Protein AF-A0A965VKJ8-F1 (afdb_monomer)

Solvent-accessible surface area (backbone atoms only — not comparable to full-atom values): 11201 Å² total; per-residue (Å²): 131,83,82,65,54,28,32,37,27,42,27,18,40,23,44,28,44,36,33,44,27,80,54,76,69,56,94,97,54,86,77,80,90,50,53,77,47,82,40,89,30,34,71,28,42,52,50,39,43,52,44,20,75,74,64,38,41,29,37,38,32,33,19,24,9,79,42,74,65,22,54,51,54,53,50,55,39,46,77,46,62,32,42,54,89,60,45,43,72,32,82,99,32,53,36,12,33,30,46,32,41,31,21,71,86,67,54,73,51,78,48,75,47,52,46,14,12,62,66,39,40,38,69,60,51,62,74,44,52,74,72,50,59,79,23,52,33,32,40,39,46,48,60,32,37,65,62,25,49,42,43,47,33,50,52,27,51,78,58,71,19,44,23,36,34,34,55,45,65,70,65,88,76,57,58,83,46,36,56,41,31,68,41,79,56,56,57,50,69,31,40,18,68,68,64,75,40,72,50,85,47,72,74,41,42,54,50,38,51,50,56,45,39,75,52,39,71

Nearest PDB structures (foldseek):
  1rk2-assembly2_C  TM=9.558E-01  e=8.695E-28  Escherichia coli
  4xck-assembly1_A  TM=9.436E-01  e=4.097E-27  Vibrio cholerae O395
  3ry7-assembly1_A-2  TM=9.560E-01  e=3.666E-24  Staphylococcus aureus subsp. aureus COL
  5c3z-assembly1_B  TM=9.673E-01  e=4.692E-21  Homo sapiens
  5bye-assembly1_B  TM=9.237E-01  e=3.923E-21  Homo sapiens

Secondary structure (DSSP, 8-state):
-----EEEEE---EEEEEEE-SSPPPTT-----PEEEEEEE-HHHHHHHHHHHTT-EEEEE-EEESSHHHHHHHHHHHHTT-B-TTPEEETT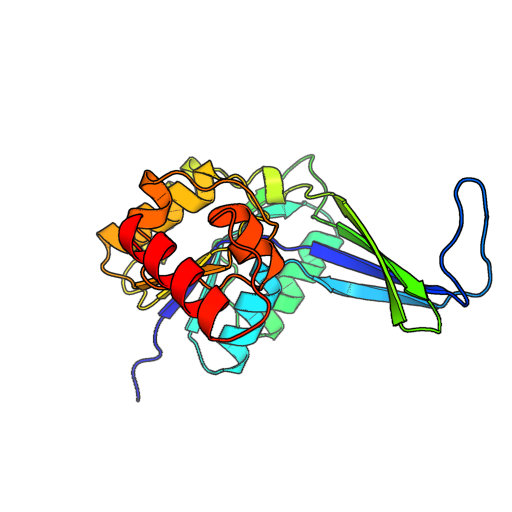-PPEEEEEEE-TTS-EEEEEE-GGGGG--HHHHHHTHHHHTT-SEEEE-SSS-HHHHHHHHHHHHHTTPEEEE---S-----HHHHTT-SEE---HHHHHHHHS----SHHHHHHHHHHHHHTT-

Structure (mmCIF, N/CA/C/O backbone):
data_AF-A0A965VKJ8-F1
#
_entry.id   AF-A0A965VKJ8-F1
#
loop_
_atom_site.group_PDB
_atom_site.id
_atom_site.type_symbol
_atom_site.label_atom_id
_atom_site.label_alt_id
_atom_site.label_comp_id
_atom_site.label_asym_id
_atom_site.label_entity_id
_atom_site.label_seq_id
_atom_site.pdbx_PDB_ins_code
_atom_site.Cartn_x
_atom_site.Cartn_y
_atom_site.Cartn_z
_atom_site.occupancy
_atom_site.B_iso_or_equiv
_atom_site.auth_seq_id
_atom_site.auth_comp_id
_atom_site.auth_asym_id
_atom_site.auth_atom_id
_atom_site.pdbx_PDB_model_num
ATOM 1 N N . MET A 1 1 ? -30.116 -10.324 6.006 1.00 41.53 1 MET A N 1
ATOM 2 C CA . MET A 1 1 ? -28.963 -9.894 5.184 1.00 41.53 1 MET A CA 1
ATOM 3 C C . MET A 1 1 ? -27.697 -10.251 5.944 1.00 41.53 1 MET A C 1
ATOM 5 O O . MET A 1 1 ? -27.625 -9.922 7.122 1.00 41.53 1 MET A O 1
ATOM 9 N N . ALA A 1 2 ? -26.758 -10.986 5.339 1.00 47.34 2 ALA A N 1
ATOM 10 C CA . ALA A 1 2 ? -25.485 -11.292 5.992 1.00 47.34 2 ALA A CA 1
ATOM 11 C C . ALA A 1 2 ? -24.751 -9.978 6.299 1.00 47.34 2 ALA A C 1
ATOM 13 O O . ALA A 1 2 ? -24.708 -9.084 5.455 1.00 47.34 2 ALA A O 1
ATOM 14 N N . LYS A 1 3 ? -24.237 -9.838 7.523 1.00 55.50 3 LYS A N 1
ATOM 15 C CA . LYS A 1 3 ? -23.493 -8.655 7.963 1.00 55.50 3 LYS A CA 1
ATOM 16 C C . LYS A 1 3 ? -22.265 -8.535 7.052 1.00 55.50 3 LYS A C 1
ATOM 18 O O . LYS A 1 3 ? -21.405 -9.411 7.105 1.00 55.50 3 LYS A O 1
ATOM 23 N N . LYS A 1 4 ? -22.203 -7.528 6.171 1.00 61.50 4 LYS A N 1
ATOM 24 C CA . LYS A 1 4 ? -20.977 -7.281 5.402 1.00 61.50 4 LYS A CA 1
ATOM 25 C C . LYS A 1 4 ? -19.874 -6.981 6.413 1.00 61.50 4 LYS A C 1
ATOM 27 O O . LYS A 1 4 ? -20.038 -6.135 7.291 1.00 61.50 4 LYS A O 1
ATOM 32 N N . ASN A 1 5 ? -18.785 -7.741 6.350 1.00 84.00 5 ASN A N 1
ATOM 33 C CA . ASN A 1 5 ? -17.654 -7.515 7.235 1.00 84.00 5 ASN A CA 1
ATOM 34 C C . ASN A 1 5 ? -16.949 -6.248 6.760 1.00 84.00 5 ASN A C 1
ATOM 36 O O . ASN A 1 5 ? -16.417 -6.211 5.653 1.00 84.00 5 ASN A O 1
ATOM 40 N N . LYS A 1 6 ? -16.986 -5.210 7.594 1.00 95.56 6 LYS A N 1
ATOM 41 C CA . LYS A 1 6 ? -16.322 -3.939 7.333 1.00 95.56 6 LYS A CA 1
ATOM 42 C C . LYS A 1 6 ? -14.805 -4.132 7.321 1.00 95.56 6 LYS A C 1
ATOM 44 O O . LYS A 1 6 ? -14.241 -4.652 8.288 1.00 95.56 6 LYS A O 1
ATOM 49 N N . ILE A 1 7 ? -14.162 -3.704 6.243 1.00 98.38 7 ILE A N 1
ATOM 50 C CA . ILE A 1 7 ? -12.718 -3.773 6.021 1.00 98.38 7 ILE A CA 1
ATOM 51 C C . ILE A 1 7 ? -12.199 -2.344 5.916 1.00 98.38 7 ILE A C 1
ATOM 53 O O . ILE A 1 7 ? -12.693 -1.551 5.118 1.00 98.38 7 ILE A O 1
ATOM 57 N N . VAL A 1 8 ? -11.190 -2.010 6.713 1.00 98.69 8 VAL A N 1
ATOM 58 C CA . VAL A 1 8 ? -10.472 -0.740 6.575 1.00 98.69 8 VAL A CA 1
ATOM 59 C C . VAL A 1 8 ? -9.126 -1.030 5.938 1.00 98.69 8 VAL A C 1
ATOM 61 O O . VAL A 1 8 ? -8.326 -1.781 6.489 1.00 98.69 8 VAL A O 1
ATOM 64 N N . VAL A 1 9 ? -8.867 -0.436 4.782 1.00 98.81 9 VAL A N 1
ATOM 65 C CA . VAL A 1 9 ? -7.566 -0.523 4.120 1.00 98.81 9 VAL A CA 1
ATOM 66 C C . VAL A 1 9 ? -6.840 0.792 4.344 1.00 98.81 9 VAL A C 1
ATOM 68 O O . VAL A 1 9 ? -7.379 1.848 4.026 1.00 98.81 9 VAL A O 1
ATOM 71 N N . VAL A 1 10 ? -5.633 0.740 4.903 1.00 98.75 10 VAL A N 1
ATOM 72 C CA . VAL A 1 10 ? -4.771 1.919 5.054 1.00 98.75 10 VAL A CA 1
ATOM 73 C C . VAL A 1 10 ? -3.545 1.715 4.190 1.00 98.75 10 VAL A C 1
ATOM 75 O O . VAL A 1 10 ? -2.818 0.740 4.386 1.00 98.75 10 VAL A O 1
ATOM 78 N N . GLY A 1 11 ? -3.318 2.603 3.227 1.00 98.19 11 GLY A N 1
ATOM 79 C CA . GLY A 1 11 ? -2.260 2.355 2.266 1.00 98.19 11 GLY A CA 1
ATOM 80 C C . GLY A 1 11 ? -2.068 3.410 1.198 1.00 98.19 11 GLY A C 1
ATOM 81 O O . GLY A 1 11 ? -2.659 4.490 1.225 1.00 98.19 11 GLY A O 1
ATOM 82 N N . SER A 1 12 ? -1.192 3.061 0.263 1.00 98.06 12 SER A N 1
ATOM 83 C CA . SER A 1 12 ? -0.815 3.890 -0.872 1.00 98.06 12 SER A CA 1
ATOM 84 C C . SER A 1 12 ? -1.854 3.861 -1.989 1.00 98.06 12 SER A C 1
ATOM 86 O O . SER A 1 12 ? -2.540 2.858 -2.204 1.00 98.06 12 SER A O 1
ATOM 88 N N . SER A 1 13 ? -1.911 4.951 -2.746 1.00 97.94 13 SER A N 1
ATOM 89 C CA . SER A 1 13 ? -2.583 5.042 -4.038 1.00 97.94 13 SER A CA 1
ATOM 90 C C . SER A 1 13 ? -1.609 5.649 -5.039 1.00 97.94 13 SER A C 1
ATOM 92 O O . SER A 1 13 ? -1.106 6.751 -4.814 1.00 97.94 13 SER A O 1
ATOM 94 N N . ASN A 1 14 ? -1.350 4.941 -6.136 1.00 96.81 14 ASN A N 1
ATOM 95 C CA . ASN A 1 14 ? -0.481 5.414 -7.209 1.00 96.81 14 ASN A CA 1
ATOM 96 C C . ASN A 1 14 ? -1.221 5.422 -8.546 1.00 96.81 14 ASN A C 1
ATOM 98 O O . ASN A 1 14 ? -2.200 4.705 -8.747 1.00 96.81 14 ASN A O 1
ATOM 102 N N . THR A 1 15 ? -0.710 6.207 -9.488 1.00 96.62 15 THR A N 1
ATOM 103 C CA . THR A 1 15 ? -0.958 5.973 -10.911 1.00 96.62 15 THR A CA 1
ATOM 104 C C . THR A 1 15 ? 0.287 5.368 -11.546 1.00 96.62 15 THR A C 1
ATOM 106 O O . THR A 1 15 ? 1.356 5.980 -11.556 1.00 96.62 15 THR A O 1
ATOM 109 N N . ASP A 1 16 ? 0.138 4.183 -12.119 1.00 95.31 16 ASP A N 1
ATOM 110 C CA . ASP A 1 16 ? 1.215 3.478 -12.794 1.00 95.31 16 ASP A CA 1
ATOM 111 C C . ASP A 1 16 ? 1.270 3.933 -14.260 1.00 95.31 16 ASP A C 1
ATOM 113 O O . ASP A 1 16 ? 0.328 3.774 -15.039 1.00 95.31 16 ASP A O 1
ATOM 117 N N . MET A 1 17 ? 2.392 4.536 -14.636 1.00 95.81 17 MET A N 1
ATOM 118 C CA . MET A 1 17 ? 2.718 5.010 -15.974 1.00 95.81 17 MET A CA 1
ATOM 119 C C . MET A 1 17 ? 3.536 3.935 -16.685 1.00 95.81 17 MET A C 1
ATOM 121 O O . MET A 1 17 ? 4.751 3.829 -16.503 1.00 95.81 17 MET A O 1
ATOM 125 N N . VAL A 1 18 ? 2.858 3.116 -17.485 1.00 96.31 18 VAL A N 1
ATOM 126 C CA . VAL A 1 18 ? 3.451 1.930 -18.105 1.00 96.31 18 VAL A CA 1
ATOM 127 C C . VAL A 1 18 ? 3.843 2.222 -19.547 1.00 96.31 18 VAL A C 1
ATOM 129 O O . VAL A 1 18 ? 2.996 2.589 -20.361 1.00 96.31 18 VAL A O 1
ATOM 132 N N . VAL A 1 19 ? 5.111 1.990 -19.884 1.00 96.50 19 VAL A N 1
ATOM 133 C CA . VAL A 1 19 ? 5.619 1.985 -21.259 1.00 96.50 19 VAL A CA 1
ATOM 134 C C . VAL A 1 19 ? 6.066 0.569 -21.620 1.00 96.50 19 VAL A C 1
ATOM 136 O O . VAL A 1 19 ? 7.062 0.055 -21.108 1.00 96.50 19 VAL A O 1
ATOM 139 N N . ARG A 1 20 ? 5.343 -0.076 -22.539 1.00 95.81 20 ARG A N 1
ATOM 140 C CA . ARG A 1 20 ? 5.758 -1.363 -23.118 1.00 95.81 20 ARG A CA 1
ATOM 141 C C . ARG A 1 20 ? 6.774 -1.106 -24.219 1.00 95.81 20 ARG A C 1
ATOM 143 O O . ARG A 1 20 ? 6.416 -0.490 -25.217 1.00 95.81 20 ARG A O 1
ATOM 150 N N . VAL A 1 21 ? 8.004 -1.571 -24.044 1.00 95.44 21 VAL A N 1
ATOM 151 C CA . VAL A 1 21 ? 9.157 -1.347 -24.931 1.00 95.44 21 VAL A CA 1
ATOM 152 C C . VAL A 1 21 ? 9.662 -2.676 -25.504 1.00 95.44 21 VAL A C 1
ATOM 154 O O . VAL A 1 21 ? 9.463 -3.720 -24.886 1.00 95.44 21 VAL A O 1
ATOM 157 N N . PRO A 1 22 ? 10.344 -2.690 -26.666 1.00 94.06 22 PRO A N 1
ATOM 158 C CA . PRO A 1 22 ? 10.918 -3.929 -27.200 1.00 94.06 22 PRO A CA 1
ATOM 159 C C . PRO A 1 22 ? 11.951 -4.547 -26.243 1.00 94.06 22 PRO A C 1
ATOM 161 O O . PRO A 1 22 ? 12.021 -5.764 -26.100 1.00 94.06 22 PRO A O 1
ATOM 164 N N . ARG A 1 23 ? 12.714 -3.704 -25.539 1.00 94.00 23 ARG A N 1
ATOM 165 C CA . ARG A 1 23 ? 13.666 -4.078 -24.486 1.00 94.00 23 ARG A CA 1
ATOM 166 C C . ARG A 1 23 ? 13.827 -2.936 -23.492 1.00 94.00 23 ARG A C 1
ATOM 168 O O . ARG A 1 23 ? 13.575 -1.785 -23.849 1.00 94.00 23 ARG A O 1
ATOM 175 N N . LEU A 1 24 ? 14.280 -3.248 -22.281 1.00 95.44 24 LEU A N 1
ATOM 176 C CA . LEU A 1 24 ? 14.575 -2.222 -21.283 1.00 95.44 24 LEU A CA 1
ATOM 177 C C . LEU A 1 24 ? 15.731 -1.319 -21.766 1.00 95.44 24 LEU A C 1
ATOM 179 O O . LEU A 1 24 ? 16.692 -1.827 -22.361 1.00 95.44 24 LEU A O 1
ATOM 183 N N . PRO A 1 25 ? 15.639 0.007 -21.554 1.00 93.25 25 PRO A N 1
ATOM 184 C CA . PRO A 1 25 ? 16.717 0.929 -21.888 1.00 93.25 25 PRO A CA 1
ATOM 185 C C . PRO A 1 25 ? 17.921 0.700 -20.969 1.00 93.25 25 PRO A C 1
ATOM 187 O O . PRO A 1 25 ? 17.773 0.459 -19.770 1.00 93.25 25 PRO A O 1
ATOM 190 N N . ARG A 1 26 ? 19.128 0.800 -21.526 1.00 94.44 26 ARG A N 1
ATOM 191 C CA . ARG A 1 26 ? 20.370 0.878 -20.744 1.00 94.44 26 ARG A CA 1
ATOM 192 C C . ARG A 1 26 ? 20.609 2.317 -20.263 1.00 94.44 26 ARG A C 1
ATOM 194 O O . ARG A 1 26 ? 20.057 3.252 -20.846 1.00 94.44 26 ARG A O 1
ATOM 201 N N . PRO A 1 27 ? 21.453 2.539 -19.236 1.00 94.88 27 PRO A N 1
ATOM 202 C CA . PRO A 1 27 ? 21.855 3.891 -18.855 1.00 94.88 27 PRO A CA 1
ATOM 203 C C . PRO A 1 27 ? 22.378 4.691 -20.061 1.00 94.88 27 PRO A C 1
ATOM 205 O O . PRO A 1 27 ? 23.250 4.218 -20.787 1.00 94.88 27 PRO A O 1
ATOM 208 N N . GLY A 1 28 ? 21.827 5.891 -20.278 1.00 93.81 28 GLY A N 1
ATOM 209 C CA . GLY A 1 28 ? 22.185 6.785 -21.390 1.00 93.81 28 GLY A CA 1
ATOM 210 C C . GLY A 1 28 ? 21.496 6.490 -22.728 1.00 93.81 28 GLY A C 1
ATOM 211 O O . GLY A 1 28 ? 21.727 7.199 -23.704 1.00 93.81 28 GLY A O 1
ATOM 212 N N . GLU A 1 29 ? 20.645 5.470 -22.798 1.00 94.56 29 GLU A N 1
ATOM 213 C CA . GLU A 1 29 ? 19.998 5.046 -24.035 1.00 94.56 29 GLU A CA 1
ATOM 214 C C . GLU A 1 29 ? 18.562 5.566 -24.174 1.00 94.56 29 GLU A C 1
ATOM 216 O O . GLU A 1 29 ? 17.808 5.633 -23.206 1.00 94.56 29 GLU A O 1
ATOM 221 N N . THR A 1 30 ? 18.151 5.866 -25.410 1.00 94.06 30 THR A N 1
ATOM 222 C CA . THR A 1 30 ? 16.753 6.155 -25.761 1.00 94.06 30 THR A CA 1
ATOM 223 C C . THR A 1 30 ? 16.178 5.014 -26.597 1.00 94.06 30 THR A C 1
ATOM 225 O O . THR A 1 30 ? 16.719 4.676 -27.648 1.00 94.06 30 THR A O 1
ATOM 228 N N . VAL A 1 31 ? 15.060 4.434 -26.155 1.00 92.81 31 VAL A N 1
ATOM 229 C CA . VAL A 1 31 ? 14.340 3.370 -26.875 1.00 92.81 31 VAL A CA 1
ATOM 230 C C . VAL A 1 31 ? 13.010 3.926 -27.391 1.00 92.81 31 VAL A C 1
ATOM 232 O O . VAL A 1 31 ? 12.191 4.399 -26.607 1.00 92.81 31 VAL A O 1
ATOM 235 N N . LEU A 1 32 ? 12.790 3.873 -28.708 1.00 91.62 32 LEU A N 1
ATOM 236 C CA . LEU A 1 32 ? 11.567 4.354 -29.367 1.00 91.62 32 LEU A CA 1
ATOM 237 C C . LEU A 1 32 ? 10.571 3.215 -29.645 1.00 91.62 32 LEU A C 1
ATOM 239 O O . LEU A 1 32 ? 10.925 2.037 -29.623 1.00 91.62 32 LEU A O 1
ATOM 243 N N . GLY A 1 33 ? 9.322 3.582 -29.953 1.00 81.31 33 GLY A N 1
ATOM 244 C CA . GLY A 1 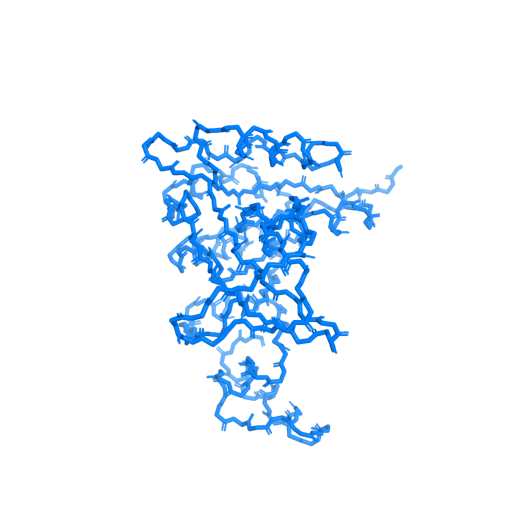33 ? 8.299 2.645 -30.439 1.00 81.31 33 GLY A CA 1
ATOM 245 C C . GLY A 1 33 ? 7.516 1.901 -29.353 1.00 81.31 33 GLY A C 1
ATOM 246 O O . GLY A 1 33 ? 6.889 0.885 -29.647 1.00 81.31 33 GLY A O 1
ATOM 247 N N . GLY A 1 34 ? 7.544 2.385 -28.107 1.00 86.75 34 GLY A N 1
ATOM 248 C CA . GLY A 1 34 ? 6.775 1.796 -27.013 1.00 86.75 34 GLY A CA 1
ATOM 249 C C . GLY A 1 34 ? 5.300 2.216 -26.978 1.00 86.75 34 GLY A C 1
ATOM 250 O O . GLY A 1 34 ? 4.925 3.258 -27.512 1.00 86.75 34 GLY A O 1
ATOM 251 N N . ARG A 1 35 ? 4.451 1.414 -26.322 1.00 93.94 35 ARG A N 1
ATOM 252 C CA . ARG A 1 35 ? 3.045 1.770 -26.044 1.00 93.94 35 ARG A CA 1
ATOM 253 C C . ARG A 1 35 ? 2.904 2.298 -24.625 1.00 93.94 35 ARG A C 1
ATOM 255 O O . ARG A 1 35 ? 3.308 1.609 -23.691 1.00 93.94 35 ARG A O 1
ATOM 262 N N . PHE A 1 36 ? 2.303 3.476 -24.488 1.00 95.62 36 PHE A N 1
ATOM 263 C CA . PHE A 1 36 ? 2.067 4.128 -23.204 1.00 95.62 36 PHE A CA 1
ATOM 264 C C . PHE A 1 36 ? 0.631 3.920 -22.710 1.00 95.62 36 PHE A C 1
ATOM 266 O O . PHE A 1 36 ? -0.317 4.004 -23.493 1.00 95.62 36 PHE A O 1
ATOM 273 N N . SER A 1 37 ? 0.473 3.677 -21.411 1.00 95.38 37 SER A N 1
ATOM 274 C CA . SER A 1 37 ? -0.826 3.592 -20.742 1.00 95.38 37 SER A CA 1
ATOM 275 C C . SER A 1 37 ? -0.735 4.018 -19.280 1.00 95.38 37 SER A C 1
ATOM 277 O O . SER A 1 37 ? 0.269 3.752 -18.620 1.00 95.38 37 SER A O 1
ATOM 279 N N . PHE A 1 38 ? -1.824 4.588 -18.765 1.00 94.44 38 PHE A N 1
ATOM 280 C CA . PHE A 1 38 ? -2.044 4.756 -17.331 1.00 94.44 38 PHE A CA 1
ATOM 281 C C . PHE A 1 38 ? -2.795 3.550 -16.770 1.00 94.44 38 PHE A C 1
ATOM 283 O O . PHE A 1 38 ? -3.751 3.077 -17.387 1.00 94.44 38 PHE A O 1
ATOM 290 N N . VAL A 1 39 ? -2.385 3.083 -15.596 1.00 93.94 39 VAL A N 1
ATOM 291 C CA . VAL A 1 39 ? -3.039 2.004 -14.852 1.00 93.94 39 VAL A CA 1
ATOM 292 C C . VAL A 1 39 ? -3.227 2.460 -13.404 1.00 93.94 39 VAL A C 1
ATOM 294 O O . VAL A 1 39 ? -2.368 3.145 -12.851 1.00 93.94 39 VAL A O 1
ATOM 297 N N . ALA A 1 40 ? -4.361 2.122 -12.789 1.00 93.19 40 ALA A N 1
ATOM 298 C CA . ALA A 1 40 ? -4.547 2.340 -11.357 1.00 93.19 40 ALA A CA 1
ATOM 299 C C . ALA A 1 40 ? -3.560 1.458 -10.575 1.00 93.19 40 ALA A C 1
ATOM 301 O O . ALA A 1 40 ? -3.420 0.274 -10.881 1.00 93.19 40 ALA A O 1
ATOM 302 N N . GLY A 1 41 ? -2.872 2.035 -9.592 1.00 93.56 41 GLY A N 1
ATOM 303 C CA . GLY A 1 41 ? -1.809 1.356 -8.862 1.00 93.56 41 GLY A CA 1
ATOM 304 C C . GLY A 1 41 ? -1.740 1.745 -7.389 1.00 93.56 41 GLY A C 1
ATOM 305 O O . GLY A 1 41 ? -2.613 2.414 -6.836 1.00 93.56 41 GLY A O 1
ATOM 306 N N . GLY A 1 42 ? -0.654 1.325 -6.743 1.00 94.25 42 GLY A N 1
ATOM 307 C CA . GLY A 1 42 ? -0.459 1.441 -5.297 1.00 94.25 42 GLY A CA 1
ATOM 308 C C . GLY A 1 42 ? -1.011 0.222 -4.564 1.00 94.25 42 GLY A C 1
ATOM 309 O O . GLY A 1 42 ? -2.143 -0.214 -4.791 1.00 94.25 42 GLY A O 1
ATOM 310 N N . LYS A 1 43 ? -0.197 -0.368 -3.683 1.00 95.25 43 LYS A N 1
ATOM 311 C CA . LYS A 1 43 ? -0.567 -1.616 -2.996 1.00 95.25 43 LYS A CA 1
ATOM 312 C C . LYS A 1 43 ? -1.844 -1.460 -2.172 1.00 95.25 43 LYS A C 1
ATOM 314 O O . LYS A 1 43 ? -2.659 -2.380 -2.160 1.00 95.25 43 LYS A O 1
ATOM 319 N N . GLY A 1 44 ? -2.039 -0.305 -1.534 1.00 98.06 44 GLY A N 1
ATOM 320 C CA . GLY A 1 44 ? -3.240 -0.014 -0.750 1.00 98.06 44 GLY A CA 1
ATOM 321 C C . GLY A 1 44 ? -4.503 0.018 -1.596 1.00 98.06 44 GLY A C 1
ATOM 322 O O . GLY A 1 44 ? -5.449 -0.716 -1.314 1.00 98.06 44 GLY A O 1
ATOM 323 N N . ALA A 1 45 ? -4.500 0.814 -2.663 1.00 98.19 45 ALA A N 1
ATOM 324 C CA . ALA A 1 45 ? -5.617 0.909 -3.595 1.00 98.19 45 ALA A CA 1
ATOM 325 C C . ALA A 1 45 ? -5.939 -0.452 -4.236 1.00 98.19 45 ALA A C 1
ATOM 327 O O . ALA A 1 45 ? -7.093 -0.880 -4.222 1.00 98.19 45 ALA A O 1
ATOM 328 N N . ASN A 1 46 ? -4.923 -1.191 -4.694 1.00 97.69 46 ASN A N 1
ATOM 329 C CA . ASN A 1 46 ? -5.102 -2.525 -5.277 1.00 97.69 46 ASN A CA 1
ATOM 330 C C . ASN A 1 46 ? -5.757 -3.504 -4.292 1.00 97.69 46 ASN A C 1
ATOM 332 O O . ASN A 1 46 ? -6.658 -4.260 -4.660 1.00 97.69 46 ASN A O 1
ATOM 336 N N . GLN A 1 47 ? -5.339 -3.474 -3.027 1.00 98.44 47 GLN A N 1
ATOM 337 C CA . GLN A 1 47 ? -5.925 -4.301 -1.976 1.00 98.44 47 GLN A CA 1
ATOM 338 C C . GLN A 1 47 ? -7.360 -3.883 -1.627 1.00 98.44 47 GLN A C 1
ATOM 340 O O . GLN A 1 47 ? -8.202 -4.751 -1.395 1.00 98.44 47 GLN A O 1
ATOM 345 N N . ALA A 1 48 ? -7.666 -2.582 -1.632 1.00 98.62 48 ALA A N 1
ATOM 346 C CA . ALA A 1 48 ? -9.019 -2.074 -1.410 1.00 98.62 48 ALA A CA 1
ATOM 347 C C . ALA A 1 48 ? -9.989 -2.514 -2.514 1.00 98.62 48 ALA A C 1
ATOM 349 O O . ALA A 1 48 ? -11.068 -3.026 -2.213 1.00 98.62 48 ALA A O 1
ATOM 350 N N . VAL A 1 49 ? -9.575 -2.400 -3.779 1.00 98.44 49 VAL A N 1
ATOM 351 C CA . VAL A 1 49 ? -10.354 -2.881 -4.929 1.00 98.44 49 VAL A CA 1
ATOM 352 C C . VAL A 1 49 ? -10.553 -4.394 -4.856 1.00 98.44 49 VAL A C 1
ATOM 354 O O . VAL A 1 49 ? -11.677 -4.871 -5.001 1.00 98.44 49 VAL A O 1
ATOM 357 N N . ALA A 1 50 ? -9.497 -5.163 -4.567 1.00 98.06 50 ALA A N 1
ATOM 358 C CA . ALA A 1 50 ? -9.597 -6.616 -4.433 1.00 98.06 50 ALA A CA 1
ATOM 359 C C . ALA A 1 50 ? -10.586 -7.030 -3.328 1.00 98.06 50 ALA A C 1
ATOM 361 O O . ALA A 1 50 ? -11.429 -7.901 -3.546 1.00 98.06 50 ALA A O 1
ATOM 362 N N . ALA A 1 51 ? -10.529 -6.375 -2.165 1.00 97.88 51 ALA A N 1
ATOM 363 C CA . ALA A 1 51 ? -11.447 -6.628 -1.059 1.00 97.88 51 ALA A CA 1
ATOM 364 C C . ALA A 1 51 ? -12.901 -6.253 -1.400 1.00 97.88 51 ALA A C 1
ATOM 366 O O . ALA A 1 51 ? -13.822 -6.987 -1.035 1.00 97.88 51 ALA A O 1
ATOM 367 N N . SER A 1 52 ? -13.113 -5.151 -2.126 1.00 97.75 52 SER A N 1
ATOM 368 C CA . SER A 1 52 ? -14.447 -4.714 -2.554 1.00 97.75 52 SER A CA 1
ATOM 369 C C . SER A 1 52 ? -15.056 -5.690 -3.561 1.00 97.75 52 SER A C 1
ATOM 371 O O . SER A 1 52 ? -16.165 -6.189 -3.363 1.00 97.75 52 SER A O 1
ATOM 373 N N . ARG A 1 53 ? -14.287 -6.076 -4.588 1.00 97.12 53 ARG A N 1
ATOM 374 C CA . ARG A 1 53 ? -14.697 -7.070 -5.595 1.00 97.12 53 ARG A CA 1
ATOM 375 C C . ARG A 1 53 ? -14.992 -8.445 -4.995 1.00 97.12 53 ARG A C 1
ATOM 377 O O . ARG A 1 53 ? -15.846 -9.161 -5.507 1.00 97.12 53 ARG A O 1
ATOM 384 N N . ALA A 1 54 ? -14.336 -8.799 -3.890 1.00 96.25 54 ALA A N 1
ATOM 385 C CA . ALA A 1 54 ? -14.627 -10.008 -3.117 1.00 96.25 54 ALA A CA 1
ATOM 386 C C . ALA A 1 54 ? -15.908 -9.907 -2.252 1.00 96.25 54 ALA A C 1
ATOM 388 O O . ALA A 1 54 ? -16.240 -10.847 -1.531 1.00 96.25 54 ALA A O 1
ATOM 389 N N . GLY A 1 55 ? -16.638 -8.786 -2.310 1.00 95.50 55 GLY A N 1
ATOM 390 C CA . GLY A 1 55 ? -17.900 -8.555 -1.602 1.00 95.50 55 GLY A CA 1
ATOM 391 C C . GLY A 1 55 ? -17.764 -7.855 -0.245 1.00 95.50 55 GLY A C 1
ATOM 392 O O . GLY A 1 55 ? -18.756 -7.750 0.485 1.00 95.50 55 GLY A O 1
ATOM 393 N N . GLY A 1 56 ? -16.564 -7.380 0.107 1.00 96.25 56 GLY A N 1
ATOM 394 C CA . GLY A 1 56 ? -16.305 -6.638 1.340 1.00 96.25 56 GLY A CA 1
ATOM 395 C C . GLY A 1 56 ? -16.934 -5.241 1.348 1.00 96.25 56 GLY A C 1
ATOM 396 O O . GLY A 1 56 ? -17.145 -4.628 0.306 1.00 96.25 56 GLY A O 1
ATOM 397 N N . GLU A 1 57 ? -17.226 -4.715 2.539 1.00 97.62 57 GLU A N 1
ATOM 398 C CA . GLU A 1 57 ? -17.559 -3.296 2.718 1.00 97.62 57 GLU A CA 1
ATOM 399 C C . GLU A 1 57 ? -16.276 -2.546 3.074 1.00 97.62 57 GLU A C 1
ATOM 401 O O . GLU A 1 57 ? -15.781 -2.666 4.196 1.00 97.62 57 GLU A O 1
ATOM 406 N N . VAL A 1 58 ? -15.703 -1.832 2.104 1.00 98.50 58 VAL A N 1
ATOM 407 C CA . VAL A 1 58 ? -14.335 -1.312 2.204 1.00 98.50 58 VAL A CA 1
ATOM 408 C C . VAL A 1 58 ? -14.323 0.196 2.420 1.00 98.50 58 VAL A C 1
ATOM 410 O O . VAL A 1 58 ? -14.869 0.941 1.612 1.00 98.50 58 VAL A O 1
ATOM 413 N N . SER A 1 59 ? -13.625 0.648 3.462 1.00 98.56 59 SER A N 1
ATOM 414 C CA . SER A 1 59 ? -13.191 2.042 3.609 1.00 98.56 59 SER A CA 1
ATOM 415 C C . SER A 1 59 ? -11.690 2.143 3.356 1.00 98.56 59 SER A C 1
ATOM 417 O O . SER A 1 59 ? -10.909 1.436 3.993 1.00 98.56 59 SER A O 1
ATOM 419 N N . PHE A 1 60 ? -11.279 3.041 2.463 1.00 98.81 60 PHE A N 1
ATOM 420 C CA . PHE A 1 60 ? -9.873 3.290 2.156 1.00 98.81 60 PHE A CA 1
ATOM 421 C C . PHE A 1 60 ? -9.375 4.573 2.830 1.00 98.81 60 PHE A C 1
ATOM 423 O O . PHE A 1 60 ? -9.994 5.635 2.733 1.00 98.81 60 PHE A O 1
ATOM 430 N N . LEU A 1 61 ? -8.246 4.460 3.530 1.00 98.69 61 LEU A N 1
ATOM 431 C CA . LEU A 1 61 ? -7.536 5.553 4.181 1.00 98.69 61 LEU A CA 1
ATOM 432 C C . LEU A 1 61 ? -6.168 5.719 3.518 1.00 98.69 61 LEU A C 1
ATOM 434 O O . LEU A 1 61 ? -5.349 4.802 3.517 1.00 98.69 61 LEU A O 1
ATOM 438 N N . GLY A 1 62 ? -5.900 6.909 3.001 1.00 98.25 62 GLY A N 1
ATOM 439 C CA . GLY A 1 62 ? -4.663 7.204 2.289 1.00 98.25 62 GLY A CA 1
ATOM 440 C C . GLY A 1 62 ? -4.536 8.688 1.985 1.00 98.25 62 GLY A C 1
ATOM 441 O O . GLY A 1 62 ? -5.301 9.513 2.500 1.00 98.25 62 GLY A O 1
ATOM 442 N N . CYS A 1 63 ? -3.581 9.021 1.128 1.00 98.56 63 CYS A N 1
ATOM 443 C CA . CYS A 1 63 ? -3.359 10.380 0.662 1.00 98.56 63 CYS A CA 1
ATOM 444 C C . CYS A 1 63 ? -3.209 10.406 -0.859 1.00 98.56 63 CYS A C 1
ATOM 446 O O . CYS A 1 63 ? -2.554 9.544 -1.434 1.00 98.56 63 CYS A O 1
ATOM 448 N N . VAL A 1 64 ? -3.789 11.423 -1.490 1.00 98.62 64 VAL A N 1
ATOM 449 C CA . VAL A 1 64 ? -3.577 11.754 -2.906 1.00 98.62 64 VAL A CA 1
ATOM 450 C C . VAL A 1 64 ? -3.258 13.241 -3.034 1.00 98.62 64 VAL A C 1
ATOM 452 O O . VAL A 1 64 ? -3.572 14.024 -2.133 1.00 98.62 64 VAL A O 1
ATOM 455 N N . GLY A 1 65 ? -2.636 13.639 -4.138 1.00 98.38 65 GLY A N 1
ATOM 456 C CA . GLY A 1 65 ? -2.392 15.043 -4.442 1.00 98.38 65 GLY A CA 1
ATOM 457 C C . GLY A 1 65 ? -3.673 15.793 -4.814 1.00 98.38 65 GLY A C 1
ATOM 458 O O . GLY A 1 65 ? -4.739 15.212 -5.071 1.00 98.38 65 GLY A O 1
ATOM 459 N N . ARG A 1 66 ? -3.579 17.123 -4.864 1.00 97.56 66 ARG A N 1
ATOM 460 C CA . ARG A 1 66 ? -4.585 17.971 -5.523 1.00 97.56 66 ARG A CA 1
ATOM 461 C C . ARG A 1 66 ? -4.291 18.135 -7.010 1.00 97.56 66 ARG A C 1
ATOM 463 O O . ARG A 1 66 ? -4.050 19.238 -7.487 1.00 97.56 66 ARG A O 1
ATOM 470 N N . ASP A 1 67 ? -4.304 17.018 -7.719 1.00 97.56 67 ASP A N 1
ATOM 471 C CA . ASP A 1 67 ? -4.041 16.942 -9.151 1.00 97.56 67 ASP A CA 1
ATOM 472 C C . ASP A 1 67 ? -5.019 15.992 -9.860 1.00 97.56 67 ASP A C 1
ATOM 474 O O . ASP A 1 67 ? -5.758 15.236 -9.220 1.00 97.56 67 ASP A O 1
ATOM 478 N N . ASP A 1 68 ? -4.990 16.019 -11.195 1.00 97.19 68 ASP A N 1
ATOM 479 C CA . ASP A 1 68 ? -5.829 15.176 -12.055 1.00 97.19 68 ASP A CA 1
ATOM 480 C C . ASP A 1 68 ? -5.637 13.679 -11.774 1.00 97.19 68 ASP A C 1
ATOM 482 O O . ASP A 1 68 ? -6.569 12.885 -11.917 1.00 97.19 68 ASP A O 1
ATOM 486 N N . LEU A 1 69 ? -4.426 13.270 -11.381 1.00 97.25 69 LEU A N 1
ATOM 487 C CA . LEU A 1 69 ? -4.129 11.882 -11.028 1.00 97.25 69 LEU A CA 1
ATOM 488 C C . LEU A 1 69 ? -4.840 11.477 -9.734 1.00 97.25 69 LEU A C 1
ATOM 490 O O . LEU A 1 69 ? -5.406 10.387 -9.663 1.00 97.25 69 LEU A O 1
ATOM 494 N N . GLY A 1 70 ? -4.870 12.363 -8.741 1.00 97.88 70 GLY A N 1
ATOM 495 C CA . GLY A 1 70 ? -5.594 12.160 -7.495 1.00 97.88 70 GLY A CA 1
ATOM 496 C C . GLY A 1 70 ? -7.099 12.092 -7.720 1.00 97.88 70 GLY A C 1
ATOM 497 O O . GLY A 1 70 ? -7.754 11.199 -7.185 1.00 97.88 70 GLY A O 1
ATOM 498 N N . ASP A 1 71 ? -7.644 12.975 -8.562 1.00 97.75 71 ASP A N 1
ATOM 499 C CA . ASP A 1 71 ? -9.068 12.954 -8.917 1.00 97.75 71 ASP A CA 1
ATOM 500 C C . ASP A 1 71 ? -9.453 11.650 -9.640 1.00 97.75 71 ASP A C 1
ATOM 502 O O . ASP A 1 71 ? -10.446 11.009 -9.286 1.00 97.75 71 ASP A O 1
ATOM 506 N N . ARG A 1 72 ? -8.624 11.187 -10.586 1.00 96.75 72 ARG A N 1
ATOM 507 C CA . ARG A 1 72 ? -8.823 9.897 -11.272 1.00 96.75 72 ARG A CA 1
ATOM 508 C C . ARG A 1 72 ? -8.720 8.702 -10.329 1.00 96.75 72 ARG A C 1
ATOM 510 O O . ARG A 1 72 ? -9.546 7.797 -10.420 1.00 96.75 72 ARG A O 1
ATOM 517 N N . ALA A 1 73 ? -7.737 8.691 -9.428 1.00 97.19 73 ALA A N 1
ATOM 518 C CA . ALA A 1 73 ? -7.559 7.607 -8.465 1.00 97.19 73 ALA A CA 1
ATOM 519 C C . ALA A 1 73 ? -8.771 7.480 -7.528 1.00 97.19 73 ALA A C 1
ATOM 521 O O . ALA A 1 73 ? -9.283 6.381 -7.318 1.00 97.19 73 ALA A O 1
ATOM 522 N N . LEU A 1 74 ? -9.278 8.608 -7.017 1.00 98.31 74 LEU A N 1
ATOM 523 C CA . LEU A 1 74 ? -10.476 8.633 -6.177 1.00 98.31 74 LEU A CA 1
ATOM 524 C C . LEU A 1 74 ? -11.723 8.170 -6.935 1.00 98.31 74 LEU A C 1
ATOM 526 O O . LEU A 1 74 ? -12.467 7.347 -6.406 1.00 98.31 74 LEU A O 1
ATOM 530 N N . SER A 1 75 ? -11.931 8.653 -8.166 1.00 97.75 75 SER A N 1
ATOM 531 C CA . SER A 1 75 ? -13.054 8.216 -9.007 1.00 97.75 75 SER A CA 1
ATOM 532 C C . SER A 1 75 ? -13.012 6.706 -9.237 1.00 97.75 75 SER A C 1
ATOM 534 O O . SER A 1 75 ? -14.001 6.025 -8.995 1.00 97.75 75 SER A O 1
ATOM 536 N N . SER A 1 76 ? -11.844 6.165 -9.601 1.00 96.88 76 SER A N 1
ATOM 537 C CA . SER A 1 76 ? -11.678 4.730 -9.844 1.00 96.88 76 SER A CA 1
ATOM 538 C C . SER A 1 76 ? -11.978 3.884 -8.606 1.00 96.88 76 SER A C 1
ATOM 540 O O . SER A 1 76 ? -12.554 2.813 -8.739 1.00 96.88 76 SER A O 1
ATOM 542 N N . LEU A 1 77 ? -11.604 4.333 -7.405 1.00 98.38 77 LEU A N 1
ATOM 543 C CA . LEU A 1 77 ? -11.934 3.620 -6.167 1.00 98.38 77 LEU A CA 1
ATOM 544 C C . LEU A 1 77 ? -13.441 3.645 -5.875 1.00 98.38 77 LEU A C 1
ATOM 546 O O . LEU A 1 77 ? -14.004 2.630 -5.463 1.00 98.38 77 LEU A O 1
ATOM 550 N N . VAL A 1 78 ? -14.100 4.783 -6.107 1.00 98.44 78 VAL A N 1
ATOM 551 C CA . VAL A 1 78 ? -15.555 4.917 -5.937 1.00 98.44 78 VAL A CA 1
ATOM 552 C C . VAL A 1 78 ? -16.308 4.009 -6.908 1.00 98.44 78 VAL A C 1
ATOM 554 O O . VAL A 1 78 ? -17.243 3.328 -6.486 1.00 98.44 78 VAL A O 1
ATOM 557 N N . ASP A 1 79 ? -15.873 3.941 -8.168 1.00 97.94 79 ASP A N 1
ATOM 558 C CA . ASP A 1 79 ? -16.459 3.062 -9.190 1.00 97.94 79 ASP A CA 1
ATOM 559 C C . ASP A 1 79 ? -16.337 1.573 -8.810 1.00 97.94 79 ASP A C 1
ATOM 561 O O . ASP A 1 79 ? -17.205 0.764 -9.133 1.00 97.94 79 ASP A O 1
ATOM 565 N N . GLU A 1 80 ? -15.300 1.217 -8.048 1.00 97.94 80 GLU A N 1
ATOM 566 C CA . GLU A 1 80 ? -15.084 -0.122 -7.485 1.00 97.94 80 GLU A CA 1
ATOM 567 C C . GLU A 1 80 ? -15.833 -0.356 -6.160 1.00 97.94 80 GLU A C 1
ATOM 569 O O . GLU A 1 80 ? -15.647 -1.387 -5.512 1.00 97.94 80 GLU A O 1
ATOM 574 N N . GLY A 1 81 ? -16.680 0.579 -5.722 1.00 97.56 81 GLY A N 1
ATOM 575 C CA . GLY A 1 81 ? -17.483 0.460 -4.502 1.00 97.56 81 GLY A CA 1
ATOM 576 C C . GLY A 1 81 ? -16.712 0.697 -3.200 1.00 97.56 81 GLY A C 1
ATOM 577 O O . GLY A 1 81 ? -17.183 0.302 -2.131 1.00 97.56 81 GLY A O 1
ATOM 578 N N . VAL A 1 82 ? -15.537 1.330 -3.265 1.00 98.56 82 VAL A N 1
ATOM 579 C CA . VAL A 1 82 ? -14.714 1.657 -2.095 1.00 98.56 82 VAL A CA 1
ATOM 580 C C . VAL A 1 82 ? -15.110 3.023 -1.526 1.00 98.56 82 VAL A C 1
ATOM 582 O O . VAL A 1 82 ? -15.173 4.026 -2.235 1.00 98.56 82 VAL A O 1
ATOM 585 N N . ASP A 1 83 ? -15.323 3.095 -0.211 1.00 98.50 83 ASP A N 1
ATOM 586 C CA . ASP A 1 83 ? -15.546 4.356 0.495 1.00 98.50 83 ASP A CA 1
ATOM 587 C C . ASP A 1 83 ? -14.228 5.118 0.695 1.00 98.50 83 ASP A C 1
ATOM 589 O O . ASP A 1 83 ? -13.373 4.721 1.490 1.00 98.50 83 ASP A O 1
ATOM 593 N N . VAL A 1 84 ? -14.092 6.250 0.003 1.00 98.44 84 VAL A N 1
ATOM 594 C CA . VAL A 1 84 ? -12.894 7.104 0.013 1.00 98.44 84 VAL A CA 1
ATOM 595 C C . VAL A 1 84 ? -13.002 8.338 0.916 1.00 98.44 84 VAL A C 1
ATOM 597 O O . VAL A 1 84 ? -12.125 9.199 0.885 1.00 98.44 84 VAL A O 1
ATOM 600 N N . ARG A 1 85 ? -14.036 8.456 1.764 1.00 97.62 85 ARG A N 1
ATOM 601 C CA . ARG A 1 85 ? -14.206 9.624 2.664 1.00 97.62 85 ARG A CA 1
ATOM 602 C C . ARG A 1 85 ? -13.046 9.822 3.643 1.00 97.62 85 ARG A C 1
ATOM 604 O O . ARG A 1 85 ? -12.890 10.903 4.206 1.00 97.62 85 ARG A O 1
ATOM 611 N N . GLY A 1 86 ? -12.258 8.775 3.873 1.00 96.88 86 GLY A N 1
ATOM 612 C CA . GLY A 1 86 ? -11.065 8.810 4.706 1.00 96.88 86 GLY A CA 1
ATOM 613 C C . GLY A 1 86 ? -9.768 9.166 3.971 1.00 96.88 86 GLY A C 1
ATOM 614 O O . GLY A 1 86 ? -8.717 9.211 4.612 1.00 96.88 86 GLY A O 1
ATOM 615 N N . VAL A 1 87 ? -9.812 9.429 2.660 1.00 98.31 87 VAL A N 1
ATOM 616 C CA . VAL A 1 87 ? -8.640 9.846 1.882 1.00 98.31 87 VAL A CA 1
ATOM 617 C C . VAL A 1 87 ? -8.409 11.348 2.035 1.00 98.31 87 VAL A C 1
ATOM 619 O O . VAL A 1 87 ? -9.309 12.163 1.843 1.00 98.31 87 VAL A O 1
ATOM 622 N N . SER A 1 88 ? -7.180 11.733 2.379 1.00 97.81 88 SER A N 1
ATOM 623 C CA . SER A 1 88 ? -6.783 13.142 2.448 1.00 97.81 88 SER A CA 1
ATOM 624 C C . SER A 1 88 ? -6.253 13.623 1.100 1.00 97.81 88 SER A C 1
ATOM 626 O O . SER A 1 88 ? -5.400 12.968 0.505 1.00 97.81 88 SER A O 1
ATOM 628 N N . ARG A 1 89 ? -6.695 14.803 0.658 1.00 97.88 89 ARG A N 1
ATOM 629 C CA . ARG A 1 89 ? -6.077 15.508 -0.472 1.00 97.88 89 ARG A CA 1
ATOM 630 C C . ARG A 1 89 ? -5.011 16.471 0.038 1.00 97.88 89 ARG A C 1
ATOM 632 O O . ARG A 1 89 ? -5.316 17.305 0.891 1.00 97.88 89 ARG A O 1
ATOM 639 N N . VAL A 1 90 ? -3.787 16.325 -0.453 1.00 97.75 90 VAL A N 1
ATOM 640 C CA . VAL A 1 90 ? -2.606 17.046 0.034 1.00 97.75 90 VAL A CA 1
ATOM 641 C C . VAL A 1 90 ? -2.267 18.193 -0.916 1.00 97.75 90 VAL A C 1
ATOM 643 O O . VAL A 1 90 ? -2.130 17.990 -2.120 1.00 97.75 90 VAL A O 1
ATOM 646 N N . ASP A 1 91 ? -2.155 19.401 -0.367 1.00 95.38 91 ASP A N 1
ATOM 647 C CA . ASP A 1 91 ? -1.736 20.596 -1.101 1.00 95.38 91 ASP A CA 1
ATOM 648 C C . ASP A 1 91 ? -0.217 20.595 -1.315 1.00 95.38 91 ASP A C 1
ATOM 650 O O . ASP A 1 91 ? 0.537 20.283 -0.396 1.00 95.38 91 ASP A O 1
ATOM 654 N N . GLY A 1 92 ? 0.232 20.973 -2.514 1.00 94.31 92 GLY A N 1
ATOM 655 C CA . GLY A 1 92 ? 1.658 21.109 -2.838 1.00 94.31 92 GLY A CA 1
ATOM 656 C C . GLY A 1 92 ? 2.411 19.798 -3.092 1.00 94.31 92 GLY A C 1
ATOM 657 O O . GLY A 1 92 ? 3.575 19.855 -3.469 1.00 94.31 92 GLY A O 1
ATOM 658 N N . GLU A 1 93 ? 1.755 18.644 -2.949 1.00 96.50 93 GLU A N 1
ATOM 659 C CA . GLU A 1 93 ? 2.329 17.324 -3.233 1.00 96.50 93 GLU A CA 1
ATOM 660 C C . GLU A 1 93 ? 1.597 16.661 -4.410 1.00 96.50 93 GLU A C 1
ATOM 662 O O . GLU A 1 93 ? 0.359 16.626 -4.409 1.00 96.50 93 GLU A O 1
ATOM 667 N N . PRO A 1 94 ? 2.316 16.103 -5.401 1.00 97.50 94 PRO A N 1
ATOM 668 C CA . PRO A 1 94 ? 1.692 15.319 -6.457 1.00 97.50 94 PRO A CA 1
ATOM 669 C C . PRO A 1 94 ? 1.177 13.983 -5.910 1.00 97.50 94 PRO A C 1
ATOM 671 O O . PRO A 1 94 ? 1.683 13.448 -4.920 1.00 97.50 94 PRO A O 1
ATOM 674 N N . SER A 1 95 ? 0.190 13.397 -6.578 1.00 98.38 95 SER A N 1
ATOM 675 C CA . SER A 1 95 ? -0.216 12.015 -6.332 1.00 98.38 95 SER A CA 1
ATOM 676 C C . SER A 1 95 ? 0.938 11.048 -6.595 1.00 98.38 95 SER A C 1
ATOM 678 O O . SER A 1 95 ? 1.810 11.303 -7.428 1.00 98.38 95 SER A O 1
ATOM 680 N N . GLY A 1 96 ? 0.943 9.921 -5.881 1.00 97.62 96 GLY A N 1
ATOM 681 C CA . GLY A 1 96 ? 1.956 8.893 -6.083 1.00 97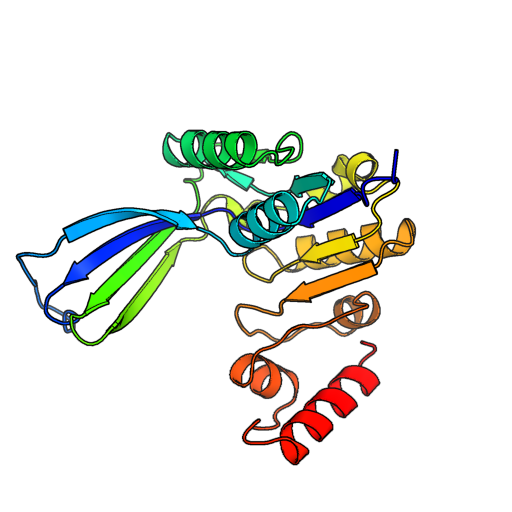.62 96 GLY A CA 1
ATOM 682 C C . GLY A 1 96 ? 1.929 8.349 -7.510 1.00 97.62 96 GLY A C 1
ATOM 683 O O . GLY A 1 96 ? 0.865 8.186 -8.114 1.00 97.62 96 GLY A O 1
ATOM 684 N N . VAL A 1 97 ? 3.104 8.059 -8.060 1.00 97.25 97 VAL A N 1
ATOM 685 C CA . VAL A 1 97 ? 3.248 7.485 -9.401 1.00 97.25 97 VAL A CA 1
ATOM 686 C C . VAL A 1 97 ? 4.306 6.395 -9.418 1.00 97.25 97 VAL A C 1
ATOM 688 O O . VAL A 1 97 ? 5.291 6.456 -8.681 1.00 97.25 97 VAL A O 1
ATOM 691 N N . ALA A 1 98 ? 4.132 5.421 -10.303 1.00 94.69 98 ALA A N 1
ATOM 692 C CA . ALA A 1 98 ? 5.177 4.470 -10.655 1.00 94.69 98 ALA A CA 1
ATOM 693 C C . ALA A 1 98 ? 5.480 4.574 -12.149 1.00 94.69 98 ALA A C 1
ATOM 695 O O . ALA A 1 98 ? 4.579 4.474 -12.974 1.00 94.69 98 ALA A O 1
ATOM 696 N N . LEU A 1 99 ? 6.744 4.766 -12.511 1.00 95.00 99 LEU A N 1
ATOM 697 C CA . LEU A 1 99 ? 7.209 4.688 -13.891 1.00 95.00 99 LEU A CA 1
ATOM 698 C C . LEU A 1 99 ? 7.637 3.250 -14.157 1.00 95.00 99 LEU A C 1
ATOM 700 O O . LEU A 1 99 ? 8.566 2.758 -13.517 1.00 95.00 99 LEU A O 1
ATOM 704 N N . ILE A 1 100 ? 6.943 2.576 -15.070 1.00 94.88 100 ILE A N 1
ATOM 705 C CA . ILE A 1 100 ? 7.108 1.144 -15.321 1.00 94.88 100 ILE A CA 1
ATOM 706 C C . ILE A 1 100 ? 7.480 0.940 -16.784 1.00 94.88 100 ILE A C 1
ATOM 708 O O . ILE A 1 100 ? 6.685 1.200 -17.686 1.00 94.88 100 ILE A O 1
ATOM 712 N N . PHE A 1 101 ? 8.665 0.397 -17.023 1.00 95.81 101 PHE A N 1
ATOM 713 C CA . PHE A 1 101 ? 9.043 -0.131 -18.329 1.00 95.81 101 PHE A CA 1
ATOM 714 C C . PHE A 1 101 ? 8.816 -1.634 -18.337 1.00 95.81 101 PHE A C 1
ATOM 716 O O . PHE A 1 101 ? 9.208 -2.307 -17.388 1.00 95.81 101 PHE A O 1
ATOM 723 N N . VAL A 1 102 ? 8.207 -2.160 -19.399 1.00 95.75 102 VAL A N 1
ATOM 724 C CA . VAL A 1 102 ? 8.003 -3.606 -19.581 1.00 95.75 102 VAL A CA 1
ATOM 725 C C . VAL A 1 102 ? 8.570 -4.016 -20.933 1.00 95.75 102 VAL A C 1
ATOM 727 O O . VAL A 1 102 ? 8.148 -3.472 -21.955 1.00 95.75 102 VAL A O 1
ATOM 730 N N . SER A 1 103 ? 9.526 -4.944 -20.949 1.00 94.69 103 SER A N 1
ATOM 731 C CA . SER A 1 103 ? 10.133 -5.468 -22.177 1.00 94.69 103 SER A CA 1
ATOM 732 C C . SER A 1 103 ? 9.215 -6.462 -22.903 1.00 94.69 103 SER A C 1
ATOM 734 O O . SER A 1 103 ? 8.226 -6.948 -22.349 1.00 94.69 103 SER A O 1
ATOM 736 N N . ALA A 1 104 ? 9.581 -6.845 -24.131 1.00 93.50 104 ALA A N 1
ATOM 737 C CA . ALA A 1 104 ? 8.901 -7.919 -24.857 1.00 93.50 104 ALA A CA 1
ATOM 738 C C . ALA A 1 104 ? 9.038 -9.301 -24.180 1.00 93.50 104 ALA A C 1
ATOM 740 O O . ALA A 1 104 ? 8.192 -10.165 -24.397 1.00 93.50 104 ALA A O 1
ATOM 741 N N . THR A 1 105 ? 10.069 -9.504 -23.350 1.00 94.25 105 THR A N 1
ATOM 742 C CA . THR A 1 105 ? 10.272 -10.730 -22.555 1.00 94.25 105 THR A CA 1
ATOM 743 C C . THR A 1 105 ? 9.455 -10.745 -21.261 1.00 94.25 105 THR A C 1
ATOM 745 O O . THR A 1 105 ? 9.404 -11.771 -20.591 1.00 94.25 105 THR A O 1
ATOM 748 N N . GLY A 1 106 ? 8.800 -9.632 -20.909 1.00 90.94 106 GLY A N 1
ATOM 749 C CA . GLY A 1 106 ? 8.029 -9.484 -19.672 1.00 90.94 106 GLY A CA 1
ATOM 750 C C . GLY A 1 106 ? 8.845 -8.996 -18.471 1.00 90.94 106 GLY A C 1
ATOM 751 O O . GLY A 1 106 ? 8.265 -8.766 -17.412 1.00 90.94 106 GLY A O 1
ATOM 752 N N . GLU A 1 107 ? 10.155 -8.786 -18.626 1.00 92.06 107 GLU A N 1
ATOM 753 C CA . GLU A 1 107 ? 10.978 -8.127 -17.607 1.00 92.06 107 GLU A CA 1
ATOM 754 C C . GLU A 1 107 ? 10.531 -6.678 -17.409 1.00 92.06 107 GLU A C 1
ATOM 756 O O . GLU A 1 107 ? 10.113 -6.004 -18.357 1.00 92.06 107 GLU A O 1
ATOM 761 N N . ASN A 1 108 ? 10.643 -6.178 -16.177 1.00 90.69 108 ASN A N 1
ATOM 762 C CA . ASN A 1 108 ? 10.249 -4.819 -15.846 1.00 90.69 108 ASN A CA 1
ATOM 763 C C . ASN A 1 108 ? 11.350 -4.026 -15.132 1.00 90.69 108 ASN A C 1
ATOM 765 O O . ASN A 1 108 ? 12.271 -4.573 -14.531 1.00 90.69 108 ASN A O 1
ATOM 769 N N . SER A 1 109 ? 11.251 -2.704 -15.238 1.00 91.38 109 SER A N 1
ATOM 770 C CA . SER A 1 109 ? 12.030 -1.749 -14.453 1.00 91.38 109 SER A CA 1
ATOM 771 C C . SER A 1 109 ? 11.072 -0.701 -13.908 1.00 91.38 109 SER A C 1
ATOM 773 O O . SER A 1 109 ? 10.308 -0.111 -14.676 1.00 91.38 109 SER A O 1
ATOM 775 N N . ILE A 1 110 ? 11.066 -0.531 -12.585 1.00 89.62 110 ILE A N 1
ATOM 776 C CA . ILE A 1 110 ? 10.067 0.260 -11.865 1.00 89.62 110 ILE A CA 1
ATOM 777 C C . ILE A 1 110 ? 10.770 1.311 -11.013 1.00 89.62 110 ILE A C 1
ATOM 779 O O . ILE A 1 110 ? 11.626 0.979 -10.196 1.00 89.62 110 ILE A O 1
ATOM 783 N N . ALA A 1 111 ? 10.362 2.568 -11.164 1.00 90.25 111 ALA A N 1
ATOM 784 C CA . ALA A 1 111 ? 10.725 3.652 -10.261 1.00 90.25 111 ALA A CA 1
ATOM 785 C C . ALA A 1 111 ? 9.454 4.246 -9.653 1.00 90.25 111 ALA A C 1
ATOM 787 O O . ALA A 1 111 ? 8.544 4.633 -10.382 1.00 90.25 111 ALA A O 1
ATOM 788 N N . VAL A 1 112 ? 9.384 4.324 -8.325 1.00 91.06 112 VAL A N 1
ATOM 789 C CA . VAL A 1 112 ? 8.206 4.835 -7.613 1.00 91.06 112 VAL A CA 1
ATOM 790 C C . VAL A 1 112 ? 8.522 6.198 -7.012 1.00 91.06 112 VAL A C 1
ATOM 792 O O . VAL A 1 112 ? 9.515 6.350 -6.304 1.00 91.06 112 VAL A O 1
ATOM 795 N N . SER A 1 113 ? 7.650 7.172 -7.261 1.00 94.81 113 SER A N 1
ATOM 796 C CA . SER A 1 113 ? 7.598 8.426 -6.516 1.00 94.81 113 SER A CA 1
ATOM 797 C C . SER A 1 113 ? 6.379 8.380 -5.594 1.00 94.81 113 SER A C 1
ATOM 799 O O . SER A 1 113 ? 5.250 8.369 -6.089 1.00 94.81 113 SER A O 1
ATOM 801 N N . PRO A 1 114 ? 6.561 8.323 -4.263 1.00 94.06 114 PRO A N 1
ATOM 802 C CA . PRO A 1 114 ? 5.441 8.157 -3.342 1.00 94.06 114 PRO A CA 1
ATOM 803 C C . PRO A 1 114 ? 4.519 9.383 -3.294 1.00 94.06 114 PRO A C 1
ATOM 805 O O . PRO A 1 114 ? 3.334 9.219 -3.007 1.00 94.06 114 PRO A O 1
ATOM 808 N N . GLY A 1 115 ? 5.029 10.588 -3.581 1.00 97.44 115 GLY A N 1
ATOM 809 C CA . GLY A 1 115 ? 4.254 11.833 -3.547 1.00 97.44 115 GLY A CA 1
ATOM 810 C C . GLY A 1 115 ? 3.451 11.983 -2.250 1.00 97.44 115 GLY A C 1
ATOM 811 O O . GLY A 1 115 ? 3.946 11.689 -1.156 1.00 97.44 115 GLY A O 1
ATOM 812 N N . ALA A 1 116 ? 2.175 12.338 -2.387 1.00 98.31 116 ALA A N 1
ATOM 813 C CA . ALA A 1 116 ? 1.228 12.512 -1.291 1.00 98.31 116 ALA A CA 1
ATOM 814 C C . ALA A 1 116 ? 1.105 11.297 -0.349 1.00 98.31 116 ALA A C 1
ATOM 816 O O . ALA A 1 116 ? 0.735 11.478 0.811 1.00 98.31 116 ALA A O 1
ATOM 817 N N . ASN A 1 117 ? 1.447 10.070 -0.774 1.00 98.19 117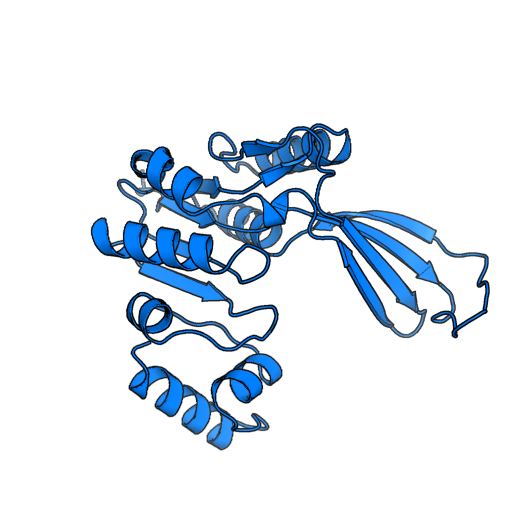 ASN A N 1
ATOM 818 C CA . ASN A 1 117 ? 1.441 8.902 0.120 1.00 98.19 117 ASN A CA 1
ATOM 819 C C . ASN A 1 117 ? 2.375 9.093 1.330 1.00 98.19 117 ASN A C 1
ATOM 821 O O . ASN A 1 117 ? 2.057 8.643 2.433 1.00 98.19 117 ASN A O 1
ATOM 825 N N . SER A 1 118 ? 3.486 9.817 1.151 1.00 97.75 118 SER A N 1
ATOM 826 C CA . SER A 1 118 ? 4.432 10.167 2.221 1.00 97.75 118 SER A CA 1
ATOM 827 C C . SER A 1 118 ? 3.841 11.125 3.256 1.00 97.75 118 SER A C 1
ATOM 829 O O . SER A 1 118 ? 4.352 11.224 4.371 1.00 97.75 118 SER A O 1
ATOM 831 N N . SER A 1 119 ? 2.763 11.829 2.914 1.00 97.94 119 SER A N 1
ATOM 832 C CA . SER A 1 119 ? 2.099 12.780 3.802 1.00 97.94 119 SER A CA 1
ATOM 833 C C . SER A 1 119 ? 1.107 12.112 4.749 1.00 97.94 119 SER A C 1
ATOM 835 O O . SER A 1 119 ? 0.632 12.774 5.672 1.00 97.94 119 SER A O 1
ATOM 837 N N . LEU A 1 120 ? 0.787 10.823 4.562 1.00 98.12 120 LEU A N 1
ATOM 838 C CA . LEU A 1 120 ? -0.099 10.105 5.471 1.00 98.12 120 LEU A CA 1
ATOM 839 C C . LEU A 1 120 ? 0.561 10.010 6.846 1.00 98.12 120 LEU A C 1
ATOM 841 O O . LEU A 1 120 ? 1.527 9.272 7.029 1.00 98.12 120 LEU A O 1
ATOM 845 N N . SER A 1 121 ? 0.020 10.736 7.822 1.00 97.88 121 SER A N 1
ATOM 846 C CA . SER A 1 121 ? 0.562 10.838 9.179 1.00 97.88 121 SER A CA 1
ATOM 847 C C . SER A 1 121 ? -0.253 10.055 10.211 1.00 97.88 121 SER A C 1
ATOM 849 O O . SER A 1 121 ? -1.477 9.929 10.117 1.00 97.88 121 SER A O 1
ATOM 851 N N . ALA A 1 122 ? 0.406 9.643 11.298 1.00 97.56 122 ALA A N 1
ATOM 852 C CA . ALA A 1 122 ? -0.258 9.040 12.455 1.00 97.56 122 ALA A CA 1
ATOM 853 C C . ALA A 1 122 ? -1.402 9.918 13.002 1.00 97.56 122 ALA A C 1
ATOM 855 O O . ALA A 1 122 ? -2.445 9.407 13.402 1.00 97.56 122 ALA A O 1
ATOM 856 N N . LYS A 1 123 ? -1.253 11.251 12.955 1.00 97.06 123 LYS A N 1
ATOM 857 C CA . LYS A 1 123 ? -2.285 12.206 13.387 1.00 97.06 123 LYS A CA 1
ATOM 858 C C . LYS A 1 123 ? -3.539 12.143 12.511 1.00 97.06 123 LYS A C 1
ATOM 860 O O . LYS A 1 123 ? -4.645 12.252 13.040 1.00 97.06 123 LYS A O 1
ATOM 865 N N . GLN A 1 124 ? -3.391 11.978 11.194 1.00 95.62 124 GLN A N 1
ATOM 866 C CA . GLN A 1 124 ? -4.534 11.768 10.298 1.00 95.62 124 GLN A CA 1
ATOM 867 C C . GLN A 1 124 ? -5.243 10.454 10.620 1.00 95.62 124 GLN A C 1
ATOM 869 O O . GLN A 1 124 ? -6.463 10.459 10.766 1.00 95.62 124 GLN A O 1
ATOM 874 N N . ILE A 1 125 ? -4.493 9.371 10.843 1.00 97.31 125 ILE A N 1
ATOM 875 C CA . ILE A 1 125 ? -5.066 8.081 11.252 1.00 97.31 125 ILE A CA 1
ATOM 876 C C . ILE A 1 125 ? -5.865 8.214 12.554 1.00 97.31 125 ILE A C 1
ATOM 878 O O . ILE A 1 125 ? -7.024 7.804 12.609 1.00 97.31 125 ILE A O 1
ATOM 882 N N . SER A 1 126 ? -5.308 8.861 13.583 1.00 94.31 126 SER A N 1
ATOM 883 C CA . SER A 1 126 ? -6.006 9.059 14.861 1.00 94.31 126 SER A CA 1
ATOM 884 C C . SER A 1 126 ? -7.299 9.871 14.723 1.00 94.31 126 SER A C 1
ATOM 886 O O . SER A 1 126 ? -8.286 9.576 15.397 1.00 94.31 126 SER A O 1
ATOM 888 N N . ARG A 1 127 ? -7.340 10.872 13.832 1.00 95.31 127 ARG A N 1
ATOM 889 C CA . ARG A 1 127 ? -8.562 11.654 13.552 1.00 95.31 127 ARG A CA 1
ATOM 890 C C . ARG A 1 127 ? -9.668 10.811 12.913 1.00 95.31 127 ARG A C 1
ATOM 892 O O . ARG A 1 127 ? -10.844 11.127 13.075 1.00 95.31 127 ARG A O 1
ATOM 899 N N . LEU A 1 128 ? -9.302 9.723 12.241 1.00 94.81 128 LEU A N 1
ATOM 900 C CA . LEU A 1 128 ? -10.212 8.804 11.562 1.00 94.81 128 LEU A CA 1
ATOM 901 C C . LEU A 1 128 ? -10.636 7.618 12.443 1.00 94.81 128 LEU A C 1
ATOM 903 O O . LEU A 1 128 ? -11.207 6.660 11.929 1.00 94.81 128 LEU A O 1
ATOM 907 N N . LYS A 1 129 ? -10.450 7.681 13.773 1.00 94.00 129 LYS A N 1
ATOM 908 C CA . LYS A 1 129 ? -10.809 6.602 14.720 1.00 94.00 129 LYS A CA 1
ATOM 909 C C . LYS A 1 129 ? -12.221 6.034 14.513 1.00 94.00 129 LYS A C 1
ATOM 911 O O . LYS A 1 129 ? -12.423 4.828 14.609 1.00 94.00 129 LYS A O 1
ATOM 916 N N . LYS A 1 130 ? -13.203 6.878 14.174 1.00 94.75 130 LYS A N 1
ATOM 917 C CA . LYS A 1 130 ? -14.587 6.440 13.904 1.00 94.75 130 LYS A CA 1
ATOM 918 C C . LYS A 1 130 ? -14.696 5.479 12.712 1.00 94.75 130 LYS A C 1
ATOM 920 O O . LYS A 1 130 ? -15.566 4.614 12.726 1.00 94.75 130 LYS A O 1
ATOM 925 N N . VAL A 1 131 ? -13.815 5.591 11.714 1.00 95.94 131 VAL A N 1
ATOM 926 C CA . VAL A 1 131 ? -13.786 4.689 10.551 1.00 95.94 131 VAL A CA 1
ATOM 927 C C . VAL A 1 131 ? -13.410 3.269 10.973 1.00 95.94 131 VAL A C 1
ATOM 929 O O . VAL A 1 131 ? -13.981 2.323 10.447 1.00 95.94 131 VAL A O 1
ATOM 932 N N . PHE A 1 132 ? -12.558 3.102 11.985 1.00 96.50 132 PHE A N 1
ATOM 933 C CA . PHE A 1 132 ? -12.180 1.789 12.519 1.00 96.50 132 PHE A CA 1
ATOM 934 C C . PHE A 1 132 ? -13.294 1.122 13.339 1.00 96.50 132 PHE A C 1
ATOM 936 O O . PHE A 1 132 ? -13.289 -0.093 13.507 1.00 96.50 132 PHE A O 1
ATOM 943 N N . SER A 1 133 ? -14.281 1.883 13.826 1.00 93.19 133 SER A N 1
ATOM 944 C CA . SER A 1 133 ? -15.372 1.328 14.634 1.00 93.19 133 SER A CA 1
ATOM 945 C C . SER A 1 133 ? -16.145 0.251 13.866 1.00 93.19 133 SER A C 1
ATOM 947 O O . SER A 1 133 ? -16.610 0.487 12.744 1.00 93.19 133 SER A O 1
ATOM 949 N N . GLY A 1 134 ? -16.266 -0.934 14.471 1.00 91.19 134 GLY A N 1
ATOM 950 C CA . GLY A 1 134 ? -16.935 -2.094 13.881 1.00 91.19 134 GLY A CA 1
ATOM 951 C C . GLY A 1 134 ? -16.187 -2.748 12.715 1.00 91.19 134 GLY A C 1
ATOM 952 O O . GLY A 1 134 ? -16.778 -3.587 12.037 1.00 91.19 134 GLY A O 1
ATOM 953 N N . ALA A 1 135 ? -14.929 -2.372 12.453 1.00 96.62 135 ALA A N 1
ATOM 954 C CA . ALA A 1 135 ? -14.101 -3.051 11.462 1.00 96.62 135 ALA A CA 1
ATOM 955 C C . ALA A 1 135 ? -13.823 -4.495 11.904 1.00 96.62 135 ALA A C 1
ATOM 957 O O . ALA A 1 135 ? -13.412 -4.740 13.035 1.00 96.62 135 ALA A O 1
ATOM 958 N N . ALA A 1 136 ? -14.028 -5.451 11.002 1.00 96.62 136 ALA A N 1
ATOM 959 C CA . ALA A 1 136 ? -13.631 -6.839 11.216 1.00 96.62 136 ALA A CA 1
ATOM 960 C C . ALA A 1 136 ? -12.143 -7.040 10.893 1.00 96.62 136 ALA A C 1
ATOM 962 O O . ALA A 1 136 ? -11.456 -7.827 11.547 1.00 96.62 136 ALA A O 1
ATOM 963 N N . VAL A 1 137 ? -11.654 -6.319 9.878 1.00 97.69 137 VAL A N 1
ATOM 964 C CA . VAL A 1 137 ? -10.285 -6.412 9.369 1.00 97.69 137 VAL A CA 1
ATOM 965 C C . VAL A 1 137 ? -9.721 -5.020 9.110 1.00 97.69 137 VAL A C 1
ATOM 967 O O . VAL A 1 137 ? -10.409 -4.153 8.567 1.00 97.69 137 VAL A O 1
ATOM 970 N N . VAL A 1 138 ? -8.451 -4.838 9.459 1.00 98.56 138 VAL A N 1
ATOM 971 C CA . VAL A 1 138 ? -7.621 -3.716 9.022 1.00 98.56 138 VAL A CA 1
ATOM 972 C C . VAL A 1 138 ? -6.471 -4.266 8.189 1.00 98.56 138 VAL A C 1
ATOM 974 O O . VAL A 1 138 ? -5.696 -5.088 8.674 1.00 98.56 138 VAL A O 1
ATOM 977 N N . LEU A 1 139 ? -6.378 -3.832 6.936 1.00 98.62 139 LEU A N 1
ATOM 978 C CA . LEU A 1 139 ? -5.395 -4.306 5.966 1.00 98.62 139 LEU A CA 1
ATOM 979 C C . LEU A 1 139 ? -4.381 -3.200 5.652 1.00 98.62 139 LEU A C 1
ATOM 981 O O . LEU A 1 139 ? -4.761 -2.083 5.297 1.00 98.62 139 LEU A O 1
ATOM 985 N N . LEU A 1 140 ? -3.098 -3.524 5.810 1.00 98.69 140 LEU A N 1
ATOM 986 C CA . LEU A 1 140 ? -1.974 -2.587 5.779 1.00 98.69 140 LEU A CA 1
ATOM 987 C C . LEU A 1 140 ? -0.871 -3.060 4.823 1.00 98.69 140 LEU A C 1
ATOM 989 O O . LEU A 1 140 ? -0.691 -4.263 4.617 1.00 98.69 140 LEU A O 1
ATOM 993 N N . GLN A 1 141 ? -0.086 -2.111 4.308 1.00 98.19 141 GLN A N 1
ATOM 994 C CA . GLN A 1 141 ? 1.150 -2.348 3.546 1.00 98.19 141 GLN A CA 1
ATOM 995 C C . GLN A 1 141 ? 2.227 -1.319 3.941 1.00 98.19 141 GLN A C 1
ATOM 997 O O . GLN A 1 141 ? 1.986 -0.490 4.821 1.00 98.19 141 GLN A O 1
ATOM 1002 N N . LEU A 1 142 ? 3.411 -1.352 3.317 1.00 97.19 142 LEU A N 1
ATOM 1003 C CA . LEU A 1 142 ? 4.572 -0.532 3.707 1.00 97.19 142 LEU A CA 1
ATOM 1004 C C . LEU A 1 142 ? 4.941 0.571 2.694 1.00 97.19 142 LEU A C 1
ATOM 1006 O O . LEU A 1 142 ? 6.049 1.093 2.718 1.00 97.19 142 LEU A O 1
ATOM 1010 N N . GLU A 1 143 ? 4.012 0.971 1.820 1.00 95.75 143 GLU A N 1
ATOM 1011 C CA . GLU A 1 143 ? 4.185 2.099 0.875 1.00 95.75 143 GLU A CA 1
ATOM 1012 C C . GLU A 1 143 ? 3.744 3.463 1.449 1.00 95.75 143 GLU A C 1
ATOM 1014 O O . GLU A 1 143 ? 3.589 4.444 0.724 1.00 95.75 143 GLU A O 1
ATOM 1019 N N . THR A 1 144 ? 3.525 3.537 2.762 1.00 97.50 144 THR A N 1
ATOM 1020 C CA . THR A 1 144 ? 3.210 4.772 3.499 1.00 97.50 144 THR A CA 1
ATOM 1021 C C . THR A 1 144 ? 4.105 4.862 4.738 1.00 97.50 144 THR A C 1
ATOM 1023 O O . THR A 1 144 ? 4.712 3.854 5.117 1.00 97.50 144 THR A O 1
ATOM 1026 N N . PRO A 1 145 ? 4.222 6.028 5.403 1.00 97.81 145 PRO A N 1
ATOM 1027 C CA . PRO A 1 145 ? 5.078 6.163 6.574 1.00 97.81 145 PRO A CA 1
ATOM 1028 C C . PRO A 1 145 ? 4.788 5.107 7.646 1.00 97.81 145 PRO A C 1
ATOM 1030 O O . PRO A 1 145 ? 3.650 4.936 8.089 1.00 97.81 145 PRO A O 1
ATOM 1033 N N . LEU A 1 146 ? 5.840 4.440 8.130 1.00 97.75 146 LEU A N 1
ATOM 1034 C CA . LEU A 1 146 ? 5.735 3.371 9.133 1.00 97.75 146 LEU A CA 1
ATOM 1035 C C . LEU A 1 146 ? 5.012 3.824 10.414 1.00 97.75 146 LEU A C 1
ATOM 1037 O O . LEU A 1 146 ? 4.331 3.036 11.068 1.00 97.75 146 LEU A O 1
ATOM 1041 N N . THR A 1 147 ? 5.124 5.106 10.770 1.00 97.81 147 THR A N 1
ATOM 1042 C CA . THR A 1 147 ? 4.408 5.700 11.908 1.00 97.81 147 THR A CA 1
ATOM 1043 C C . THR A 1 147 ? 2.889 5.637 11.737 1.00 97.81 147 THR A C 1
ATOM 1045 O O . THR A 1 147 ? 2.175 5.406 12.713 1.00 97.81 147 THR A O 1
ATOM 1048 N N . SER A 1 148 ? 2.393 5.777 10.509 1.00 98.06 148 SER A N 1
ATOM 1049 C CA . SER A 1 148 ? 0.973 5.673 10.160 1.00 98.06 148 SER A CA 1
ATOM 1050 C C . SER A 1 148 ? 0.502 4.228 10.146 1.00 98.06 148 SER A C 1
ATOM 1052 O O . SER A 1 148 ? -0.556 3.937 10.702 1.00 98.06 148 SER A O 1
ATOM 1054 N N . VAL A 1 149 ? 1.322 3.314 9.619 1.00 98.38 149 VAL A N 1
ATOM 1055 C CA . VAL A 1 149 ? 1.077 1.864 9.687 1.00 98.38 149 VAL A CA 1
ATOM 1056 C C . VAL A 1 149 ? 0.951 1.411 11.145 1.00 98.38 149 VAL A C 1
ATOM 1058 O O . VAL A 1 149 ? -0.019 0.750 11.512 1.00 98.38 149 VAL A O 1
ATOM 1061 N N . LEU A 1 150 ? 1.876 1.833 12.013 1.00 97.88 150 LEU A N 1
ATOM 1062 C CA . LEU A 1 150 ? 1.834 1.523 13.444 1.00 97.88 150 LEU A CA 1
ATOM 1063 C C . LEU A 1 150 ? 0.606 2.125 14.137 1.00 97.88 150 LEU A C 1
ATOM 1065 O O . LEU A 1 150 ? -0.016 1.460 14.965 1.00 97.88 150 LEU A O 1
ATOM 1069 N N . ALA A 1 151 ? 0.245 3.368 13.813 1.00 98.06 151 ALA A N 1
ATOM 1070 C CA . ALA A 1 151 ? -0.952 4.002 14.357 1.00 98.06 151 ALA A CA 1
ATOM 1071 C C . ALA A 1 151 ? -2.227 3.250 13.944 1.00 98.06 151 ALA A C 1
ATOM 1073 O O . ALA A 1 151 ? -3.091 3.015 14.786 1.00 98.06 151 ALA A O 1
ATOM 1074 N N . ALA A 1 152 ? -2.325 2.823 12.683 1.00 98.38 152 ALA A N 1
ATOM 1075 C CA . ALA A 1 152 ? -3.462 2.061 12.177 1.00 98.38 152 ALA A CA 1
ATOM 1076 C C . ALA A 1 152 ? -3.556 0.673 12.825 1.00 98.38 152 ALA A C 1
ATOM 1078 O O . ALA A 1 152 ? -4.639 0.280 13.255 1.00 98.38 152 ALA A O 1
ATOM 1079 N N . ALA A 1 153 ? -2.429 -0.033 12.975 1.00 98.19 153 ALA A N 1
ATOM 1080 C CA . ALA A 1 153 ? -2.379 -1.325 13.659 1.00 98.19 153 ALA A CA 1
ATOM 1081 C C . ALA A 1 153 ? -2.824 -1.219 15.131 1.00 98.19 153 ALA A C 1
ATOM 1083 O O . ALA A 1 153 ? -3.591 -2.051 15.607 1.00 98.19 153 ALA A O 1
ATOM 1084 N N . ARG A 1 154 ? -2.418 -0.155 15.840 1.00 96.56 154 ARG A N 1
ATOM 1085 C CA . ARG A 1 154 ? -2.880 0.109 17.215 1.00 96.56 154 ARG A CA 1
ATOM 1086 C C . ARG A 1 154 ? -4.376 0.410 17.279 1.00 96.56 154 ARG A C 1
ATOM 1088 O O . ARG A 1 154 ? -5.066 -0.152 18.120 1.00 96.56 154 ARG A O 1
ATOM 1095 N N . MET A 1 155 ? -4.891 1.256 16.381 1.00 96.25 155 MET A N 1
ATOM 1096 C CA . MET A 1 155 ? -6.331 1.545 16.313 1.00 96.25 155 MET A CA 1
ATOM 1097 C C . MET A 1 155 ? -7.147 0.282 16.032 1.00 96.25 155 MET A C 1
ATOM 1099 O O . MET A 1 155 ? -8.199 0.097 16.634 1.00 96.25 155 MET A O 1
ATOM 1103 N N . ALA A 1 156 ? -6.654 -0.591 15.152 1.00 96.88 156 ALA A N 1
ATOM 1104 C CA . ALA A 1 156 ? -7.268 -1.880 14.863 1.00 96.88 156 ALA A CA 1
ATOM 1105 C C . ALA A 1 156 ? -7.338 -2.771 16.110 1.00 96.88 156 ALA A C 1
ATOM 1107 O O . ALA A 1 156 ? -8.398 -3.311 16.425 1.00 96.88 156 ALA A O 1
ATOM 1108 N N . HIS A 1 157 ? -6.230 -2.866 16.850 1.00 93.50 157 HIS A N 1
ATOM 1109 C CA . HIS A 1 157 ? -6.162 -3.629 18.090 1.00 93.50 157 HIS A CA 1
ATOM 1110 C C . HIS A 1 157 ? -7.141 -3.093 19.150 1.00 93.50 157 HIS A C 1
ATOM 11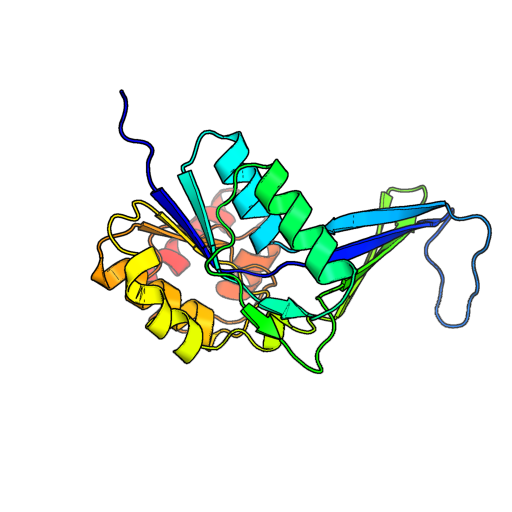12 O O . HIS A 1 157 ? -7.879 -3.871 19.746 1.00 93.50 157 HIS A O 1
ATOM 1118 N N . GLU A 1 158 ? -7.226 -1.767 19.327 1.00 93.44 158 GLU A N 1
ATOM 1119 C CA . GLU A 1 158 ? -8.158 -1.123 20.272 1.00 93.44 158 GLU A CA 1
ATOM 1120 C C . GLU A 1 158 ? -9.635 -1.446 20.000 1.00 93.44 158 GLU A C 1
ATOM 1122 O O . GLU A 1 158 ? -10.435 -1.490 20.934 1.00 93.44 158 GLU A O 1
ATOM 1127 N N . VAL A 1 159 ? -10.013 -1.653 18.736 1.00 94.38 159 VAL A N 1
ATOM 1128 C CA . VAL A 1 159 ? -11.395 -1.987 18.346 1.00 94.38 159 VAL A CA 1
ATOM 1129 C C . VAL A 1 159 ? -11.624 -3.493 18.178 1.00 94.38 159 VAL A C 1
ATOM 1131 O O . VAL A 1 159 ? -12.717 -3.898 17.785 1.00 94.38 159 VAL A O 1
ATOM 1134 N N . GLY A 1 160 ? -10.613 -4.323 18.461 1.00 94.94 160 GLY A N 1
ATOM 1135 C CA . GLY A 1 160 ? -10.677 -5.779 18.320 1.00 94.94 160 GLY A CA 1
ATOM 1136 C C . GLY A 1 160 ? -10.699 -6.283 16.871 1.00 94.94 160 GLY A C 1
ATOM 1137 O O . GLY A 1 160 ? -11.123 -7.412 16.627 1.00 94.94 160 GLY A O 1
ATOM 1138 N N . ALA A 1 161 ? -10.268 -5.468 15.904 1.00 96.62 161 ALA A N 1
ATOM 1139 C CA . ALA A 1 161 ? -10.178 -5.867 14.502 1.00 96.62 161 ALA A CA 1
ATOM 1140 C C . ALA A 1 161 ? -8.940 -6.742 14.251 1.00 96.62 161 ALA A C 1
ATOM 1142 O O . ALA A 1 161 ? -7.878 -6.523 14.837 1.00 96.62 161 ALA A O 1
ATOM 1143 N N . ARG A 1 162 ? -9.044 -7.701 13.322 1.00 97.19 162 ARG A N 1
ATOM 1144 C CA . ARG A 1 162 ? -7.881 -8.485 12.875 1.00 97.19 162 ARG A CA 1
ATOM 1145 C C . ARG A 1 162 ? -6.995 -7.615 11.994 1.00 97.19 162 ARG A C 1
ATOM 1147 O O . ARG A 1 162 ? -7.483 -7.007 11.043 1.00 97.19 162 ARG A O 1
ATOM 1154 N N . VAL A 1 163 ? -5.697 -7.591 12.270 1.00 98.31 163 VAL A N 1
ATOM 1155 C CA . VAL A 1 163 ? -4.735 -6.843 11.453 1.00 98.31 163 VAL A CA 1
ATOM 1156 C C . VAL A 1 163 ? -4.075 -7.789 10.468 1.00 98.31 163 VAL A C 1
ATOM 1158 O O . VAL A 1 163 ? -3.436 -8.761 10.870 1.00 98.31 163 VAL A O 1
ATOM 1161 N N . ILE A 1 164 ? -4.203 -7.481 9.183 1.00 98.44 164 ILE A N 1
ATOM 1162 C CA . ILE A 1 164 ? -3.456 -8.138 8.117 1.00 98.44 164 ILE A CA 1
ATOM 1163 C C . ILE A 1 164 ? -2.403 -7.151 7.622 1.00 98.44 164 ILE A C 1
ATOM 1165 O O . ILE A 1 164 ? -2.734 -6.039 7.212 1.00 98.44 164 ILE A O 1
ATOM 1169 N N . LEU A 1 165 ? -1.137 -7.552 7.657 1.00 98.56 165 LEU A N 1
ATOM 1170 C CA . LEU A 1 165 ? -0.032 -6.772 7.111 1.00 98.56 165 LEU A CA 1
ATOM 1171 C C . LEU A 1 165 ? 0.581 -7.523 5.929 1.00 98.56 165 LEU A C 1
ATOM 1173 O O . LEU A 1 165 ? 1.053 -8.653 6.068 1.00 98.56 165 LEU A O 1
ATOM 1177 N N . ASN A 1 166 ? 0.602 -6.882 4.765 1.00 98.31 166 ASN A N 1
ATOM 1178 C CA . ASN A 1 166 ? 1.474 -7.276 3.665 1.00 98.31 166 ASN A CA 1
ATOM 1179 C C . ASN A 1 166 ? 2.788 -6.487 3.799 1.00 98.31 166 ASN A C 1
ATOM 1181 O O . ASN A 1 166 ? 2.773 -5.272 3.594 1.00 98.31 166 ASN A O 1
ATOM 1185 N N . PRO A 1 167 ? 3.913 -7.120 4.187 1.00 96.44 167 PRO A N 1
ATOM 1186 C CA . PRO A 1 167 ? 5.157 -6.424 4.500 1.00 96.44 167 PRO A CA 1
ATOM 1187 C C . PRO A 1 167 ? 5.945 -6.032 3.237 1.00 96.44 167 PRO A C 1
ATOM 1189 O O . PRO A 1 167 ? 7.123 -6.350 3.099 1.00 96.44 167 PRO A O 1
ATOM 1192 N N . ALA A 1 168 ? 5.276 -5.328 2.323 1.00 92.75 168 ALA A N 1
ATOM 1193 C CA . ALA A 1 168 ? 5.795 -4.922 1.027 1.00 92.75 168 ALA A CA 1
ATOM 1194 C C . ALA A 1 168 ? 5.749 -3.388 0.864 1.00 92.75 168 ALA A C 1
ATOM 1196 O O . ALA A 1 168 ? 4.687 -2.796 1.101 1.00 92.75 168 ALA A O 1
ATOM 1197 N N . PRO A 1 169 ? 6.836 -2.742 0.391 1.00 90.62 169 PRO A N 1
ATOM 1198 C CA . PRO A 1 169 ? 8.148 -3.326 0.079 1.00 90.62 169 PRO A CA 1
ATOM 1199 C C . PRO A 1 169 ? 8.904 -3.810 1.328 1.00 90.62 169 PRO A C 1
ATOM 1201 O O . PRO A 1 169 ? 8.607 -3.387 2.443 1.00 90.62 169 PRO A O 1
ATOM 1204 N N . ALA A 1 170 ? 9.883 -4.696 1.126 1.00 88.31 170 ALA A N 1
ATOM 1205 C CA . ALA A 1 170 ? 10.663 -5.286 2.208 1.00 88.31 170 ALA A CA 1
ATOM 1206 C C . ALA A 1 170 ? 11.420 -4.215 3.013 1.00 88.31 170 ALA A C 1
ATOM 1208 O O . 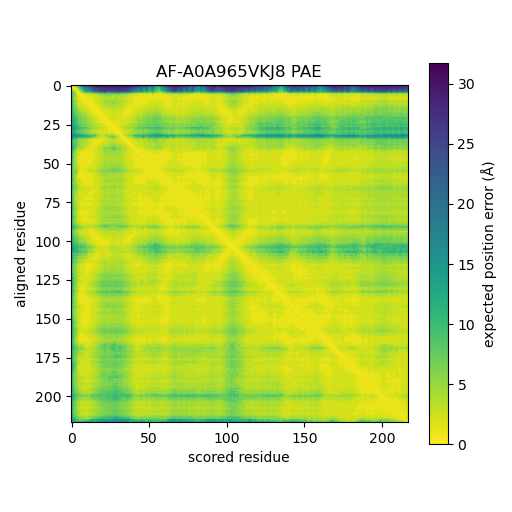ALA A 1 170 ? 12.187 -3.423 2.463 1.00 88.31 170 ALA A O 1
ATOM 1209 N N . MET A 1 171 ? 11.215 -4.208 4.330 1.00 92.75 171 MET A N 1
ATOM 1210 C CA . MET A 1 171 ? 11.952 -3.368 5.273 1.00 92.75 171 MET A CA 1
ATOM 1211 C C . MET A 1 171 ? 11.942 -3.990 6.679 1.00 92.75 171 MET A C 1
ATOM 1213 O O . MET A 1 171 ? 11.051 -4.784 6.995 1.00 92.75 171 MET A O 1
ATOM 1217 N N . PRO A 1 172 ? 12.882 -3.612 7.564 1.00 91.81 172 PRO A N 1
ATOM 1218 C CA . PRO A 1 172 ? 12.838 -4.019 8.964 1.00 91.81 172 PRO A CA 1
ATOM 1219 C C . PRO A 1 172 ? 11.557 -3.541 9.657 1.00 91.81 172 PRO A C 1
ATOM 1221 O O . PRO A 1 172 ? 11.180 -2.371 9.554 1.00 91.81 172 PRO A O 1
ATOM 1224 N N . LEU A 1 173 ? 10.913 -4.435 10.413 1.00 94.88 173 LEU A N 1
ATOM 1225 C CA . LEU A 1 173 ? 9.684 -4.135 11.146 1.00 94.88 173 LEU A CA 1
ATOM 1226 C C . LEU A 1 173 ? 9.928 -4.093 12.660 1.00 94.88 173 LEU A C 1
ATOM 1228 O O . LEU A 1 173 ? 10.499 -5.035 13.215 1.00 94.88 173 LEU A O 1
ATOM 1232 N N . PRO A 1 174 ? 9.474 -3.040 13.365 1.00 94.94 174 PRO A N 1
ATOM 1233 C CA . PRO A 1 174 ? 9.610 -2.971 14.811 1.00 94.94 174 PRO A CA 1
ATOM 1234 C C . PRO A 1 174 ? 8.703 -4.008 15.483 1.00 94.94 174 PRO A C 1
ATOM 1236 O O . PRO A 1 174 ? 7.553 -4.193 15.081 1.00 94.94 174 PRO A O 1
ATOM 1239 N N . LEU A 1 175 ? 9.170 -4.612 16.581 1.00 93.25 175 LEU A N 1
ATOM 1240 C CA . LEU A 1 175 ? 8.376 -5.564 17.377 1.00 93.25 175 LEU A CA 1
ATOM 1241 C C . LEU A 1 175 ? 7.031 -4.978 17.827 1.00 93.25 175 LEU A C 1
ATOM 1243 O O . LEU A 1 175 ? 6.032 -5.686 17.905 1.00 93.25 175 LEU A O 1
ATOM 1247 N N . ALA A 1 176 ? 6.991 -3.669 18.092 1.00 94.06 176 ALA A N 1
ATOM 1248 C CA . ALA A 1 176 ? 5.761 -2.970 18.443 1.00 94.06 176 ALA A CA 1
ATOM 1249 C C . ALA A 1 176 ? 4.695 -3.032 17.335 1.00 94.06 176 ALA A C 1
ATOM 1251 O O . ALA A 1 176 ? 3.512 -3.008 17.656 1.00 94.06 176 ALA A O 1
ATOM 1252 N N . LEU A 1 177 ? 5.087 -3.107 16.058 1.00 96.38 177 LEU A N 1
ATOM 1253 C CA . LEU A 1 177 ? 4.149 -3.330 14.960 1.00 96.38 177 LEU A CA 1
ATOM 1254 C C . LEU A 1 177 ? 3.759 -4.805 14.881 1.00 96.38 177 LEU A C 1
ATOM 1256 O O . LEU A 1 177 ? 2.570 -5.095 14.881 1.00 96.38 177 L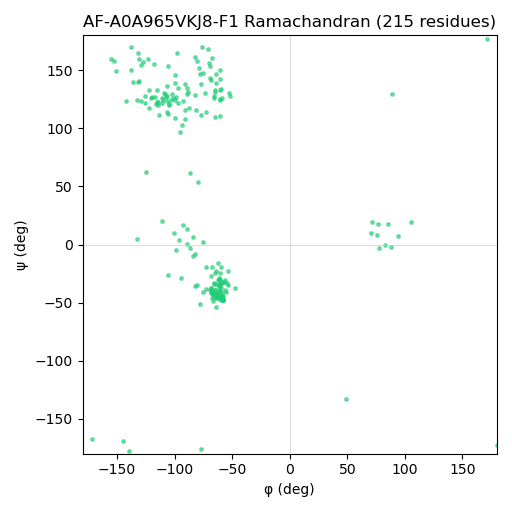EU A O 1
ATOM 1260 N N . LEU A 1 178 ? 4.742 -5.713 14.865 1.00 95.00 178 LEU A N 1
ATOM 1261 C CA . LEU A 1 178 ? 4.503 -7.154 14.698 1.00 95.00 178 LEU A CA 1
ATOM 1262 C C . LEU A 1 178 ? 3.523 -7.708 15.737 1.00 95.00 178 LEU A C 1
ATOM 1264 O O . LEU A 1 178 ? 2.600 -8.413 15.365 1.00 95.00 178 LEU A O 1
ATOM 1268 N N . ARG A 1 179 ? 3.633 -7.280 17.000 1.00 94.12 179 ARG A N 1
ATOM 1269 C CA . ARG A 1 179 ? 2.713 -7.671 18.086 1.00 94.12 179 ARG A CA 1
ATOM 1270 C C . ARG A 1 179 ? 1.253 -7.250 17.890 1.00 94.12 179 ARG A C 1
ATOM 1272 O O . ARG A 1 179 ? 0.389 -7.710 18.625 1.00 94.12 179 ARG A O 1
ATOM 1279 N N . ASN A 1 180 ? 0.983 -6.324 16.972 1.00 95.56 180 ASN A N 1
ATOM 1280 C CA . ASN A 1 180 ? -0.375 -5.913 16.617 1.00 95.56 180 ASN A CA 1
ATOM 1281 C C . ASN A 1 180 ? -0.875 -6.609 15.343 1.00 95.56 180 ASN A C 1
ATOM 1283 O O . ASN A 1 180 ? -2.023 -6.398 14.973 1.00 95.56 180 ASN A O 1
ATOM 1287 N N . VAL A 1 181 ? -0.043 -7.397 14.655 1.00 96.75 181 VAL A N 1
ATOM 1288 C CA . VAL A 1 181 ? -0.397 -8.090 13.411 1.00 96.75 181 VAL A CA 1
ATOM 1289 C C . VAL A 1 181 ? -0.992 -9.454 13.746 1.00 96.75 181 VAL A C 1
ATOM 1291 O O . VAL A 1 181 ? -0.408 -10.207 14.506 1.00 96.75 181 VAL A O 1
ATOM 1294 N N . SER A 1 182 ? -2.151 -9.777 13.172 1.00 96.88 182 SER A N 1
ATOM 1295 C CA . SER A 1 182 ? -2.787 -11.097 13.309 1.00 96.88 182 SER A CA 1
ATOM 1296 C C . SER A 1 182 ? -2.435 -12.044 12.161 1.00 96.88 182 SER A C 1
ATOM 1298 O O . SER A 1 182 ? -2.501 -13.258 12.314 1.00 96.88 182 SER A O 1
ATOM 1300 N N . VAL A 1 183 ? -2.160 -11.492 10.976 1.00 97.75 183 VAL A N 1
ATOM 1301 C CA . VAL A 1 183 ? -1.747 -12.240 9.785 1.00 97.75 183 VAL A CA 1
ATOM 1302 C C . VAL A 1 183 ? -0.700 -11.420 9.042 1.00 97.75 183 VAL A C 1
ATOM 1304 O O . VAL A 1 183 ? -0.956 -10.279 8.656 1.00 97.75 183 VAL A O 1
ATOM 1307 N N . LEU A 1 184 ? 0.470 -12.008 8.812 1.00 97.62 184 LEU A N 1
ATOM 1308 C CA . LEU A 1 184 ? 1.525 -11.430 7.985 1.00 97.62 184 LEU A CA 1
ATOM 1309 C C . LEU A 1 184 ? 1.600 -12.192 6.656 1.00 97.62 184 LEU A C 1
ATOM 1311 O O . LEU A 1 184 ? 1.537 -13.418 6.651 1.00 97.62 184 LEU A O 1
ATOM 1315 N N . THR A 1 185 ? 1.736 -11.479 5.536 1.00 97.31 185 THR A N 1
ATOM 1316 C CA . THR A 1 185 ? 1.720 -12.071 4.180 1.00 97.31 185 THR A CA 1
ATOM 1317 C C . THR A 1 185 ? 2.970 -11.708 3.363 1.00 97.31 185 THR A C 1
ATOM 1319 O O . THR A 1 185 ? 2.852 -10.992 2.366 1.00 97.31 185 THR A O 1
ATOM 1322 N N . PRO A 1 186 ? 4.179 -12.119 3.799 1.00 96.81 186 PRO A N 1
ATOM 1323 C CA . PRO A 1 186 ? 5.396 -11.897 3.026 1.00 96.81 186 PRO A CA 1
ATOM 1324 C C . PRO A 1 186 ? 5.479 -12.862 1.834 1.00 96.81 186 PRO A C 1
ATOM 1326 O O . PRO A 1 186 ? 5.057 -14.015 1.942 1.00 96.81 186 PRO A O 1
ATOM 1329 N N . ASN A 1 187 ? 6.081 -12.424 0.730 1.00 94.94 187 ASN A N 1
ATOM 1330 C CA . ASN A 1 187 ? 6.670 -13.348 -0.251 1.00 94.94 187 ASN A CA 1
ATOM 1331 C C . ASN A 1 187 ? 8.028 -13.899 0.243 1.00 94.94 187 ASN A C 1
ATOM 1333 O O . ASN A 1 187 ? 8.461 -13.606 1.359 1.00 94.94 187 ASN A O 1
ATOM 1337 N N . GLU A 1 188 ? 8.718 -14.691 -0.577 1.00 95.69 188 GLU A N 1
ATOM 1338 C CA . GLU A 1 188 ? 10.001 -15.314 -0.234 1.00 95.69 188 GLU A CA 1
ATOM 1339 C C . GLU A 1 188 ? 11.086 -14.282 0.106 1.00 95.69 188 GLU A C 1
ATOM 1341 O O . GLU A 1 188 ? 11.745 -14.395 1.140 1.00 95.69 188 GLU A O 1
ATOM 1346 N N . SER A 1 189 ? 11.244 -13.246 -0.725 1.00 92.94 189 SER A N 1
ATOM 1347 C CA . SER A 1 189 ? 12.255 -12.19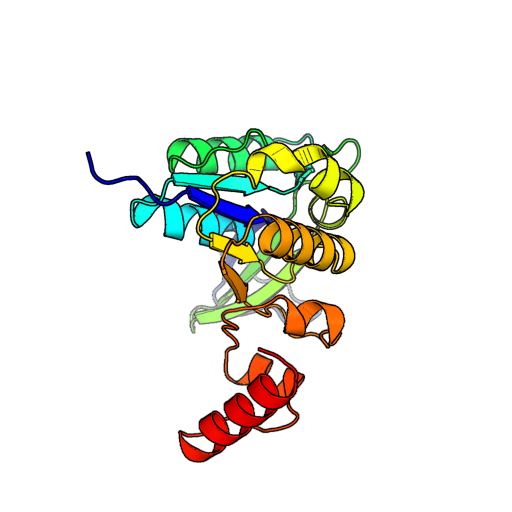8 -0.523 1.00 92.94 189 SER A CA 1
ATOM 1348 C C . SER A 1 189 ? 11.955 -11.322 0.698 1.00 92.94 189 SER A C 1
ATOM 1350 O O . SER A 1 189 ? 12.863 -10.933 1.431 1.00 92.94 189 SER A O 1
ATOM 1352 N N . GLU A 1 190 ? 10.683 -11.026 0.954 1.00 95.31 190 GLU A N 1
ATOM 1353 C CA . GLU A 1 190 ? 10.230 -10.292 2.137 1.00 95.31 190 GLU A CA 1
ATOM 1354 C C . GLU A 1 190 ? 10.426 -11.131 3.406 1.00 95.31 190 GLU A C 1
ATOM 1356 O O . GLU A 1 190 ? 10.910 -10.618 4.415 1.00 95.31 190 GLU A O 1
ATOM 1361 N N . ALA A 1 191 ? 10.117 -12.431 3.360 1.00 96.06 191 ALA A N 1
ATOM 1362 C CA . ALA A 1 191 ? 10.341 -13.347 4.472 1.00 96.06 191 ALA A CA 1
ATOM 1363 C C . ALA A 1 191 ? 11.833 -13.450 4.801 1.00 96.06 191 ALA A C 1
ATOM 1365 O O . ALA A 1 191 ? 12.204 -13.327 5.970 1.00 96.06 191 ALA A O 1
ATOM 1366 N N . GLU A 1 192 ? 12.690 -13.597 3.789 1.00 95.75 192 GLU A N 1
ATOM 1367 C CA . GLU A 1 192 ? 14.143 -13.588 3.953 1.00 95.75 192 GLU A CA 1
ATOM 1368 C C . GLU A 1 192 ? 14.631 -12.261 4.543 1.00 95.75 192 GLU A C 1
ATOM 1370 O O . GLU A 1 192 ? 15.368 -12.269 5.526 1.00 95.75 192 GLU A O 1
ATOM 1375 N N . SER A 1 193 ? 14.149 -11.118 4.047 1.00 94.25 193 SER A N 1
ATOM 1376 C CA . SER A 1 193 ? 14.509 -9.807 4.601 1.00 94.25 193 SER A CA 1
ATOM 1377 C C . SER A 1 193 ? 14.107 -9.643 6.070 1.00 94.25 193 SER A C 1
ATOM 1379 O O . SER A 1 193 ? 14.797 -8.947 6.817 1.00 94.25 193 SER A O 1
ATOM 1381 N N . LEU A 1 194 ? 12.991 -10.237 6.497 1.00 94.12 194 LEU A N 1
ATOM 1382 C CA . LEU A 1 194 ? 12.515 -10.141 7.877 1.00 94.12 194 LEU A CA 1
ATOM 1383 C C . LEU A 1 194 ? 13.240 -11.116 8.811 1.00 94.12 194 LEU A C 1
ATOM 1385 O O . LEU A 1 194 ? 13.455 -10.799 9.983 1.00 94.12 194 LEU A O 1
ATOM 1389 N N . THR A 1 195 ? 13.596 -12.302 8.325 1.00 95.06 195 THR A N 1
ATOM 1390 C CA . THR A 1 195 ? 14.065 -13.430 9.151 1.00 95.06 195 THR A CA 1
ATOM 1391 C C . THR A 1 195 ? 15.568 -13.684 9.050 1.00 95.06 195 THR A C 1
ATOM 1393 O O . THR A 1 195 ? 16.169 -14.187 9.999 1.00 95.06 195 THR A O 1
ATOM 1396 N N . GLY A 1 196 ? 16.188 -13.301 7.933 1.00 95.44 196 GLY A N 1
ATOM 1397 C CA . GLY A 1 196 ? 17.523 -13.736 7.521 1.00 95.44 196 GLY A CA 1
ATOM 1398 C C . GLY A 1 196 ? 17.553 -15.167 6.967 1.00 95.44 196 GLY A C 1
ATOM 1399 O O . GLY A 1 196 ? 18.632 -15.719 6.771 1.00 95.44 196 GLY A O 1
ATOM 1400 N N . ILE A 1 197 ? 16.391 -15.799 6.759 1.00 96.75 197 ILE A N 1
ATOM 1401 C CA . ILE A 1 197 ? 16.271 -17.184 6.297 1.00 96.75 197 ILE A CA 1
ATOM 1402 C C . ILE A 1 197 ? 15.818 -17.176 4.840 1.00 96.75 197 ILE A C 1
ATOM 1404 O O . ILE A 1 197 ? 14.681 -16.811 4.553 1.00 96.75 197 ILE A O 1
ATOM 1408 N N . SER A 1 198 ? 16.676 -17.644 3.935 1.00 97.50 198 SER A N 1
ATOM 1409 C CA . SER A 1 198 ? 16.293 -17.807 2.532 1.00 97.50 198 SER A CA 1
ATOM 1410 C C . SER A 1 198 ? 15.220 -18.885 2.371 1.00 97.50 198 SER A C 1
ATOM 1412 O O . SER A 1 198 ? 15.362 -20.005 2.884 1.00 97.50 198 SER A O 1
ATOM 1414 N N . VAL A 1 199 ? 14.131 -18.531 1.686 1.00 97.19 199 VAL A N 1
ATOM 1415 C CA . VAL A 1 199 ? 12.957 -19.385 1.475 1.00 97.19 199 VAL A CA 1
ATOM 1416 C C . VAL A 1 199 ? 13.037 -20.017 0.088 1.00 97.19 199 VAL A C 1
ATOM 1418 O O . VAL A 1 199 ? 12.872 -19.357 -0.928 1.00 97.19 199 VAL A O 1
ATOM 1421 N N . SER A 1 200 ? 13.299 -21.321 0.064 1.00 96.44 200 SER A N 1
ATOM 1422 C CA . SER A 1 200 ? 13.528 -22.119 -1.152 1.00 96.44 200 SER A CA 1
ATOM 1423 C C . SER A 1 200 ? 12.739 -23.435 -1.178 1.00 96.44 200 SER A C 1
ATOM 1425 O O . SER A 1 200 ? 12.910 -24.249 -2.083 1.00 96.44 200 SER A O 1
ATOM 1427 N N . GLY A 1 201 ? 11.887 -23.662 -0.175 1.00 96.19 201 GLY A N 1
ATOM 1428 C CA . GLY A 1 201 ? 11.016 -24.829 -0.056 1.00 96.19 201 GLY A CA 1
ATOM 1429 C C . GLY A 1 201 ? 10.324 -24.888 1.307 1.00 96.19 201 GLY A C 1
ATOM 1430 O O . GLY A 1 201 ? 10.592 -24.076 2.196 1.00 96.19 201 GLY A O 1
ATOM 1431 N N . ASP A 1 202 ? 9.460 -25.882 1.499 1.00 97.62 202 ASP A N 1
ATOM 1432 C CA . ASP A 1 202 ? 8.569 -25.976 2.666 1.00 97.62 202 ASP A CA 1
ATOM 1433 C C . ASP A 1 202 ? 9.312 -25.948 4.009 1.00 97.62 202 ASP A C 1
ATOM 1435 O O . ASP A 1 202 ? 8.886 -25.295 4.963 1.00 97.62 202 ASP A O 1
ATOM 1439 N N . ALA A 1 203 ? 10.467 -26.615 4.093 1.00 97.75 203 ALA A N 1
ATOM 1440 C CA . ALA A 1 203 ? 11.258 -26.661 5.318 1.00 97.75 203 ALA A CA 1
ATOM 1441 C C . ALA A 1 203 ? 11.839 -25.286 5.696 1.00 97.75 203 ALA A C 1
ATOM 1443 O O . ALA A 1 203 ? 11.826 -24.912 6.874 1.00 97.75 203 ALA A O 1
ATOM 1444 N N . SER A 1 204 ? 12.350 -24.519 4.725 1.00 97.75 204 SER A N 1
ATOM 1445 C CA . SER A 1 204 ? 12.859 -23.166 4.976 1.00 97.75 204 SER A CA 1
ATOM 1446 C C . SER A 1 204 ? 11.726 -22.174 5.233 1.00 97.75 204 SER A C 1
ATOM 1448 O O . SER A 1 204 ? 11.840 -21.394 6.180 1.00 97.75 204 SER A O 1
ATOM 1450 N N . ALA A 1 205 ? 10.605 -22.288 4.513 1.00 97.81 205 ALA A N 1
ATOM 1451 C CA . ALA A 1 205 ? 9.391 -21.512 4.762 1.00 97.81 205 ALA A CA 1
ATOM 1452 C C . ALA A 1 205 ? 8.861 -21.715 6.193 1.00 97.81 205 ALA A C 1
ATOM 1454 O O . ALA A 1 205 ? 8.614 -20.749 6.914 1.00 97.81 205 ALA A O 1
ATOM 1455 N N . ALA A 1 206 ? 8.773 -22.966 6.660 1.00 98.06 206 ALA A N 1
ATOM 1456 C CA . ALA A 1 206 ? 8.313 -23.277 8.012 1.00 98.06 206 ALA A CA 1
ATOM 1457 C C . ALA A 1 206 ? 9.243 -22.718 9.105 1.00 98.06 206 ALA A C 1
ATOM 1459 O O . ALA A 1 206 ? 8.773 -22.327 10.174 1.00 98.06 206 ALA A O 1
ATOM 1460 N N . ARG A 1 207 ? 10.562 -22.660 8.861 1.00 97.94 207 ARG A N 1
ATOM 1461 C CA . ARG A 1 207 ? 11.512 -22.008 9.784 1.00 97.94 207 ARG A CA 1
ATOM 1462 C C . ARG A 1 207 ? 11.303 -20.495 9.835 1.00 97.94 207 ARG A C 1
ATOM 1464 O O . ARG A 1 207 ? 11.242 -19.950 10.933 1.00 97.94 207 ARG A O 1
ATOM 1471 N N . ALA A 1 208 ? 11.153 -19.847 8.678 1.00 97.44 208 ALA A N 1
ATOM 1472 C CA . ALA A 1 208 ? 10.876 -18.414 8.597 1.00 97.44 208 ALA A CA 1
ATOM 1473 C C . ALA A 1 208 ? 9.562 -18.060 9.319 1.00 97.44 208 ALA A C 1
ATOM 1475 O O . ALA A 1 208 ? 9.536 -17.152 10.150 1.00 97.44 208 ALA A O 1
ATOM 1476 N N . ALA A 1 209 ? 8.502 -18.842 9.091 1.00 97.44 209 ALA A N 1
ATOM 1477 C CA . ALA A 1 209 ? 7.215 -18.675 9.763 1.00 97.44 209 ALA A CA 1
ATOM 1478 C C . ALA A 1 209 ? 7.321 -18.821 11.292 1.00 97.44 209 ALA A C 1
ATOM 1480 O O . ALA A 1 209 ? 6.828 -17.963 12.020 1.00 97.44 209 ALA A O 1
ATOM 1481 N N . ARG A 1 210 ? 8.019 -19.852 11.799 1.00 97.56 210 ARG A N 1
ATOM 1482 C CA . ARG A 1 210 ? 8.240 -20.018 13.250 1.00 97.56 210 ARG A CA 1
ATOM 1483 C C . ARG A 1 210 ? 8.950 -18.819 13.872 1.00 97.56 210 ARG A C 1
ATOM 1485 O O . ARG A 1 210 ? 8.511 -18.332 14.907 1.00 97.56 210 ARG A O 1
ATOM 1492 N N . GLN A 1 211 ? 9.987 -18.299 13.219 1.00 95.75 211 GLN A N 1
ATOM 1493 C CA . GLN A 1 211 ? 10.702 -17.130 13.728 1.00 95.75 211 GLN A CA 1
ATOM 1494 C C . GLN A 1 211 ? 9.824 -15.867 13.738 1.00 95.75 211 GLN A C 1
ATOM 1496 O O . GLN A 1 211 ? 9.967 -15.020 14.619 1.00 95.75 211 GLN A O 1
ATOM 1501 N N . LEU A 1 212 ? 8.910 -15.716 12.775 1.00 95.31 212 LEU A N 1
ATOM 1502 C CA . LEU A 1 212 ? 7.946 -14.611 12.763 1.00 95.31 212 LEU A CA 1
ATOM 1503 C C . LEU A 1 212 ? 6.913 -14.745 13.893 1.00 95.31 212 LEU A C 1
ATOM 1505 O O . LEU A 1 212 ? 6.624 -13.747 14.554 1.00 95.31 212 LEU A O 1
ATOM 1509 N N . HIS A 1 213 ? 6.443 -15.962 14.182 1.00 95.81 213 HIS A N 1
ATOM 1510 C CA . HIS A 1 213 ? 5.577 -16.229 15.336 1.00 95.81 213 HIS A CA 1
ATOM 1511 C C . HIS A 1 213 ? 6.267 -15.911 16.669 1.00 95.81 213 HIS A C 1
ATOM 1513 O O . HIS A 1 213 ? 5.687 -15.249 17.527 1.00 95.81 213 HIS A O 1
ATOM 1519 N N . GLU A 1 214 ? 7.541 -16.279 16.830 1.00 94.69 214 GLU A N 1
ATOM 1520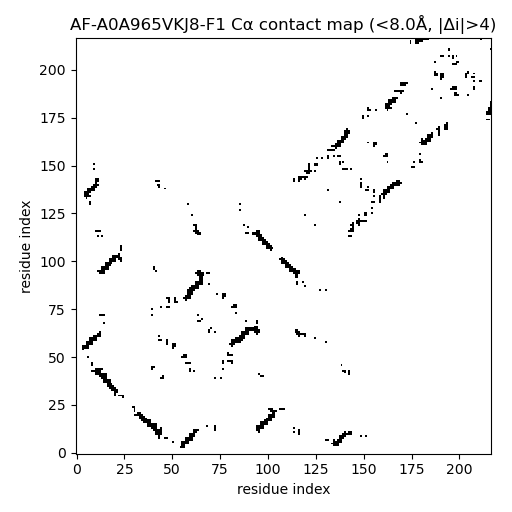 C CA . GLU A 1 214 ? 8.336 -15.937 18.023 1.00 94.69 214 GLU A CA 1
ATOM 1521 C C . GLU A 1 214 ? 8.489 -14.417 18.229 1.00 94.69 214 GLU A C 1
ATOM 1523 O O . GLU A 1 214 ? 8.680 -13.948 19.353 1.00 94.69 214 GLU A O 1
ATOM 1528 N N . ARG A 1 215 ? 8.368 -13.619 17.158 1.00 91.38 215 ARG A N 1
ATOM 1529 C CA . ARG A 1 215 ? 8.407 -12.146 17.207 1.00 91.38 215 ARG A CA 1
ATOM 1530 C C . ARG A 1 215 ? 7.046 -11.501 17.496 1.00 91.38 215 ARG A C 1
ATOM 1532 O O . ARG A 1 215 ? 6.996 -10.280 17.676 1.00 91.38 215 ARG A O 1
ATOM 1539 N N . GLY A 1 216 ? 5.980 -12.295 17.607 1.00 86.44 216 GLY A N 1
ATOM 1540 C CA . GLY A 1 216 ? 4.661 -11.864 18.074 1.00 86.44 216 GLY A CA 1
ATOM 1541 C C . GLY A 1 216 ? 3.587 -11.710 16.998 1.00 86.44 216 GLY A C 1
ATOM 1542 O O . GLY A 1 216 ? 2.625 -10.995 17.264 1.00 86.44 216 GLY A O 1
ATOM 1543 N N . VAL A 1 217 ? 3.765 -12.332 15.825 1.00 85.06 217 VAL A N 1
ATOM 1544 C CA . VAL A 1 217 ? 2.714 -12.488 14.797 1.00 85.06 217 VAL A CA 1
ATOM 1545 C C . VAL A 1 217 ? 1.815 -13.678 15.116 1.00 85.06 217 VAL A C 1
ATOM 1547 O O . VAL A 1 217 ? 2.368 -14.771 15.387 1.00 85.06 217 VAL A O 1
#

pLDDT: mean 95.11, std 6.65, range [41.53, 98.81]

Mean predicted aligned error: 3.93 Å

Foldseek 3Di:
DPDAAEEEFEWAWAKEWEWEFQDDADVPDDGDDTDTDIDTDTPRLVVQLVCLVVVHQYEYAAEAEPDPRRVVNVVVSVVSNYHDPNYYYDYPWHGKYKYWYAHPVRDIDIDIDRTGLAVQALVSLVVCLVSLASHQEYEYEDSHDVRNLLSSLVSCVVNVHAYEYADPPADEDDLSNLQSHNHYDYDQVNLCSHQVQRDDDDVSVVVSVVVSVVSHD

Radius of gyration: 18.37 Å; Cα contacts (8 Å, |Δi|>4): 511; chains: 1; bounding box: 51×48×51 Å

Sequence (217 aa):
MAKKNKIVVVGSSNTDMVVRVPRLPRPGETVLGGRFSFVAGGKGANQAVAASRAGGEVSFLGCVGRDDLGDRALSSLVDEGVDVRGVSRVDGEPSGVALIFVSATGENSIAVSPGANSSLSAKQISRLKKVFSGAAVVLLQLETPLTSVLAAARMAHEVGARVILNPAPAMPLPLALLRNVSVLTPNESEAESLTGISVSGDASAARAARQLHERGV